Protein AF-A0A349DZ02-F1 (afdb_monomer_lite)

Radius of gyration: 25.36 Å; chains: 1; bounding box: 56×62×73 Å

Structure (mmCIF, N/CA/C/O backbone):
data_AF-A0A349DZ02-F1
#
_entry.id   AF-A0A349DZ02-F1
#
loop_
_atom_site.group_PDB
_atom_site.id
_atom_site.type_symbol
_atom_site.label_atom_id
_atom_site.label_alt_id
_atom_site.label_comp_id
_atom_site.label_asym_id
_atom_site.label_entity_id
_atom_site.label_seq_id
_atom_site.pdbx_PDB_ins_code
_atom_site.Cartn_x
_atom_site.Cartn_y
_atom_site.Cartn_z
_atom_site.occupancy
_atom_site.B_iso_or_equiv
_atom_site.auth_seq_id
_atom_site.auth_comp_id
_atom_site.auth_asym_id
_atom_site.auth_atom_id
_atom_site.pdbx_PDB_model_num
ATOM 1 N N . MET A 1 1 ? 13.668 42.420 1.373 1.00 66.00 1 MET A N 1
ATOM 2 C CA . MET A 1 1 ? 13.156 41.195 2.027 1.00 66.00 1 MET A CA 1
ATOM 3 C C . MET A 1 1 ? 12.680 40.174 0.994 1.00 66.00 1 MET A C 1
ATOM 5 O O . MET A 1 1 ? 13.269 39.108 0.931 1.00 66.00 1 MET A O 1
ATOM 9 N N . PHE A 1 2 ? 11.717 40.507 0.125 1.00 76.56 2 PHE A N 1
ATOM 10 C CA . PHE A 1 2 ? 11.214 39.596 -0.921 1.00 76.56 2 PHE A CA 1
ATOM 11 C C . PHE A 1 2 ? 12.274 39.167 -1.959 1.00 76.56 2 PHE A C 1
ATOM 13 O O . PHE A 1 2 ? 12.409 37.985 -2.255 1.00 76.56 2 PHE A O 1
ATOM 20 N N . GLU A 1 3 ? 13.098 40.098 -2.447 1.00 80.69 3 GLU A N 1
ATOM 21 C CA . GLU A 1 3 ? 14.179 39.781 -3.404 1.00 80.69 3 GLU A CA 1
ATOM 22 C C . GLU A 1 3 ? 15.329 38.975 -2.776 1.00 80.69 3 GLU A C 1
ATOM 24 O O . GLU A 1 3 ? 15.898 38.075 -3.396 1.00 80.69 3 GLU A O 1
ATOM 29 N N . THR A 1 4 ? 15.619 39.227 -1.497 1.00 84.06 4 THR A N 1
ATOM 30 C CA . THR A 1 4 ? 16.571 38.430 -0.711 1.00 84.06 4 THR A CA 1
ATOM 31 C C . THR A 1 4 ? 16.058 36.999 -0.538 1.00 84.06 4 THR A C 1
ATOM 33 O O . THR A 1 4 ? 16.807 36.048 -0.735 1.00 84.06 4 THR A O 1
ATOM 36 N N . PHE A 1 5 ? 14.765 36.841 -0.246 1.00 86.69 5 PHE A N 1
ATOM 37 C CA . PHE A 1 5 ? 14.115 35.541 -0.107 1.00 86.69 5 PHE A CA 1
ATOM 38 C C . PHE A 1 5 ? 14.135 34.740 -1.418 1.00 86.69 5 PHE A C 1
ATOM 40 O O . PHE A 1 5 ? 14.568 33.591 -1.417 1.00 86.69 5 PHE A O 1
ATOM 47 N N . LYS A 1 6 ? 13.779 35.352 -2.557 1.00 85.12 6 LYS A N 1
ATOM 48 C CA . LYS A 1 6 ? 13.875 34.700 -3.880 1.00 85.12 6 LYS A CA 1
ATOM 49 C C . LYS A 1 6 ? 15.290 34.234 -4.209 1.00 85.12 6 LYS A C 1
ATOM 51 O O . LYS A 1 6 ? 15.467 33.132 -4.719 1.00 85.12 6 LYS A O 1
ATOM 56 N N . THR A 1 7 ? 16.290 35.061 -3.912 1.00 87.25 7 THR A N 1
ATOM 57 C CA . THR A 1 7 ? 17.699 34.718 -4.149 1.00 87.25 7 THR A CA 1
ATOM 58 C C . THR A 1 7 ? 18.120 33.505 -3.319 1.00 87.25 7 THR A C 1
ATOM 60 O O . THR A 1 7 ? 18.756 32.596 -3.847 1.00 87.25 7 THR A O 1
ATOM 63 N N . ILE A 1 8 ? 17.711 33.449 -2.047 1.00 89.44 8 ILE A N 1
ATOM 64 C CA . ILE A 1 8 ? 17.989 32.313 -1.157 1.00 89.44 8 ILE A CA 1
ATOM 65 C C . ILE A 1 8 ? 17.309 31.038 -1.671 1.00 89.44 8 ILE A C 1
ATOM 67 O O . ILE A 1 8 ? 17.966 30.009 -1.791 1.00 89.44 8 ILE A O 1
ATOM 71 N N . ILE A 1 9 ? 16.024 31.105 -2.032 1.00 87.00 9 ILE A N 1
ATOM 72 C CA . ILE A 1 9 ? 15.287 29.950 -2.568 1.00 87.00 9 ILE A CA 1
ATOM 73 C C . ILE A 1 9 ? 15.898 29.462 -3.884 1.00 87.00 9 ILE A C 1
ATOM 75 O O . ILE A 1 9 ? 16.085 28.262 -4.061 1.00 87.00 9 ILE A O 1
ATOM 79 N N . SER A 1 10 ? 16.269 30.377 -4.783 1.00 82.75 10 SER A N 1
ATOM 80 C CA . SER A 1 10 ? 16.946 30.033 -6.036 1.00 82.75 10 SER A CA 1
ATOM 81 C C . SER A 1 10 ? 18.275 29.323 -5.769 1.00 82.75 10 SER A C 1
ATOM 83 O O . SER A 1 10 ? 18.533 28.265 -6.336 1.00 82.75 10 SER A O 1
ATOM 85 N N . PHE A 1 11 ? 19.088 29.842 -4.844 1.00 88.00 11 PHE A N 1
ATOM 86 C CA . PHE A 1 11 ? 20.346 29.208 -4.455 1.00 88.00 11 PHE A CA 1
ATOM 87 C C . PHE A 1 11 ? 20.133 27.791 -3.902 1.00 88.00 11 PHE A C 1
ATOM 89 O O . PHE A 1 11 ? 20.808 26.860 -4.339 1.00 88.00 11 PHE A O 1
ATOM 96 N N . ILE A 1 12 ? 19.164 27.607 -3.000 1.00 88.62 12 ILE A N 1
ATOM 97 C CA . ILE A 1 12 ? 18.819 26.291 -2.439 1.00 88.62 12 ILE A CA 1
ATOM 98 C C . ILE A 1 12 ? 18.344 25.334 -3.543 1.00 88.62 12 ILE A C 1
ATOM 100 O O . ILE A 1 12 ? 18.761 24.179 -3.568 1.00 88.62 12 ILE A O 1
ATOM 104 N N . ALA A 1 13 ? 17.532 25.813 -4.487 1.00 82.06 13 ALA A N 1
ATOM 105 C CA . ALA A 1 13 ? 17.042 25.014 -5.609 1.00 82.06 13 ALA A CA 1
ATOM 106 C C . ALA A 1 13 ? 18.158 24.589 -6.580 1.00 82.06 13 ALA A C 1
ATOM 108 O O . ALA A 1 13 ? 18.110 23.502 -7.144 1.00 82.06 13 ALA A O 1
ATOM 109 N N . TYR A 1 14 ? 19.191 25.409 -6.779 1.00 85.62 14 TYR A N 1
ATOM 110 C CA . TYR A 1 14 ? 20.364 24.991 -7.551 1.00 85.62 14 TYR A CA 1
ATOM 111 C C . TYR A 1 14 ? 21.279 24.054 -6.753 1.00 85.62 14 TYR A C 1
ATOM 113 O O . TYR A 1 14 ? 21.851 23.127 -7.324 1.00 85.62 14 TYR A O 1
ATOM 121 N N . ALA A 1 15 ? 21.390 24.242 -5.436 1.00 88.94 15 ALA A N 1
ATOM 122 C CA . ALA A 1 15 ? 22.131 23.330 -4.569 1.00 88.94 15 ALA A CA 1
ATOM 123 C C . ALA A 1 15 ? 21.483 21.931 -4.515 1.00 88.94 15 ALA A C 1
ATOM 125 O O . ALA A 1 15 ? 22.199 20.927 -4.515 1.00 88.94 15 ALA A O 1
ATOM 126 N N . SER A 1 16 ? 20.147 21.841 -4.547 1.00 89.44 16 SER A N 1
ATOM 127 C CA . SER A 1 16 ? 19.424 20.560 -4.568 1.00 89.44 16 SER A CA 1
ATOM 128 C C . SER A 1 16 ? 19.702 19.723 -5.823 1.00 89.44 16 SER A C 1
ATOM 130 O O . SER A 1 16 ? 19.681 18.493 -5.749 1.00 89.44 16 SER A O 1
ATOM 132 N N . LEU A 1 17 ? 20.079 20.344 -6.948 1.00 92.12 17 LEU A N 1
ATOM 133 C CA . LEU A 1 17 ? 20.548 19.612 -8.132 1.00 92.12 17 LEU A CA 1
ATOM 134 C C . LEU A 1 17 ? 21.835 18.833 -7.851 1.00 92.12 17 LEU A C 1
ATOM 136 O O . LEU A 1 17 ? 21.991 17.715 -8.337 1.00 92.12 17 LEU A O 1
ATOM 140 N N . GLY A 1 18 ? 22.743 19.393 -7.046 1.00 91.12 18 GLY A N 1
ATOM 141 C CA . GLY A 1 18 ? 23.959 18.700 -6.620 1.00 91.12 18 GLY A CA 1
ATOM 142 C C . GLY A 1 18 ? 23.646 17.465 -5.773 1.00 91.12 18 GLY A C 1
ATOM 143 O O . GLY A 1 18 ? 24.236 16.405 -5.984 1.00 91.12 18 GLY A O 1
ATOM 144 N N . PHE A 1 19 ? 22.668 17.577 -4.870 1.00 92.50 19 PHE A N 1
ATOM 145 C CA . PHE A 1 19 ? 22.182 16.442 -4.084 1.00 92.50 19 PHE A CA 1
ATOM 146 C C . PHE A 1 19 ? 21.518 15.379 -4.961 1.00 92.50 19 PHE A C 1
ATOM 148 O O . PHE A 1 19 ? 21.863 14.208 -4.835 1.00 92.50 19 PHE A O 1
ATOM 155 N N . THR A 1 20 ? 20.672 15.782 -5.911 1.00 92.88 20 THR A N 1
ATOM 156 C CA . THR A 1 20 ? 20.034 14.863 -6.870 1.00 92.88 20 THR A CA 1
ATOM 157 C C . THR A 1 20 ? 21.078 14.129 -7.706 1.00 92.88 20 THR A C 1
ATOM 159 O O . THR A 1 20 ? 21.032 12.909 -7.853 1.00 92.88 20 THR A O 1
ATOM 162 N N . PHE A 1 21 ? 22.071 14.852 -8.231 1.00 94.25 21 PHE A N 1
ATOM 163 C CA . PHE A 1 21 ? 23.175 14.249 -8.972 1.00 94.25 21 PHE A CA 1
ATOM 164 C C . PHE A 1 21 ? 23.915 13.210 -8.122 1.00 94.25 21 PHE A C 1
ATOM 166 O O . PHE A 1 21 ? 24.185 12.104 -8.592 1.00 94.25 21 PHE A O 1
ATOM 173 N N . MET A 1 22 ? 24.229 13.550 -6.869 1.00 95.25 22 MET A N 1
ATOM 174 C CA . MET A 1 22 ? 24.910 12.642 -5.951 1.00 95.25 22 MET A CA 1
ATOM 175 C C . MET A 1 22 ? 24.060 11.404 -5.648 1.00 95.25 22 MET A C 1
ATOM 177 O O . MET A 1 22 ? 24.577 10.289 -5.680 1.00 95.25 22 MET A O 1
ATOM 181 N N . GLU A 1 23 ? 22.766 11.577 -5.402 1.00 92.50 23 GLU A N 1
ATOM 182 C CA . GLU A 1 23 ? 21.819 10.493 -5.151 1.00 92.50 23 GLU A CA 1
ATOM 183 C C . GLU A 1 23 ? 21.731 9.531 -6.341 1.00 92.50 23 GLU A C 1
ATOM 185 O O . GLU A 1 23 ? 21.911 8.317 -6.186 1.00 92.50 23 GLU A O 1
ATOM 190 N N . VAL A 1 24 ? 21.543 10.072 -7.547 1.00 94.31 24 VAL A N 1
ATOM 191 C CA . VAL A 1 24 ? 21.503 9.288 -8.784 1.00 94.31 24 VAL A CA 1
ATOM 192 C C . VAL A 1 24 ? 22.830 8.569 -9.000 1.00 94.31 24 VAL A C 1
ATOM 194 O O . VAL A 1 24 ? 22.842 7.363 -9.257 1.00 94.31 24 VAL A O 1
ATOM 197 N N . TYR A 1 25 ? 23.959 9.258 -8.829 1.00 95.56 25 TYR A N 1
ATOM 198 C CA . TYR A 1 25 ? 25.279 8.650 -8.955 1.00 95.56 25 TYR A CA 1
ATOM 199 C C . TYR A 1 25 ? 25.475 7.490 -7.974 1.00 95.56 25 TYR A C 1
ATOM 201 O O . TYR A 1 25 ? 25.890 6.406 -8.383 1.00 95.56 25 TYR A O 1
ATOM 209 N N . LEU A 1 26 ? 25.171 7.677 -6.688 1.00 93.44 26 LEU A N 1
ATOM 210 C CA . LEU A 1 26 ? 25.353 6.644 -5.667 1.00 93.44 26 LEU A CA 1
ATOM 211 C C . LEU A 1 26 ? 24.447 5.434 -5.916 1.00 93.44 26 LEU A C 1
ATOM 213 O O . LEU A 1 26 ? 24.902 4.291 -5.797 1.00 93.44 26 LEU A O 1
ATOM 217 N N . THR A 1 27 ? 23.201 5.683 -6.314 1.00 89.19 27 THR A N 1
ATOM 218 C CA . THR A 1 27 ? 22.225 4.647 -6.665 1.00 89.19 27 THR A CA 1
ATOM 219 C C . THR A 1 27 ? 22.711 3.831 -7.859 1.00 89.19 27 THR A C 1
ATOM 221 O O . THR A 1 27 ? 22.818 2.603 -7.787 1.00 89.19 27 THR A O 1
ATOM 224 N N . LEU A 1 28 ? 23.087 4.505 -8.948 1.00 94.50 28 LEU A N 1
ATOM 225 C CA . LEU A 1 28 ? 23.553 3.843 -10.161 1.00 94.50 28 LEU A CA 1
ATOM 226 C C . LEU A 1 28 ? 24.897 3.151 -9.963 1.00 94.50 28 LEU A C 1
ATOM 228 O O . LEU A 1 28 ? 25.067 2.041 -10.447 1.00 94.50 28 LEU A O 1
ATOM 232 N N . ASN A 1 29 ? 25.841 3.738 -9.230 1.00 95.00 29 ASN A N 1
ATOM 233 C CA . ASN A 1 29 ? 27.157 3.143 -8.996 1.00 95.00 29 ASN A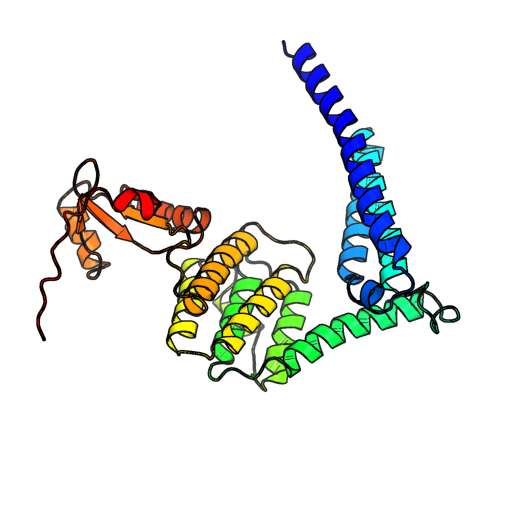 CA 1
ATOM 234 C C . ASN A 1 29 ? 27.052 1.798 -8.257 1.00 95.00 29 ASN A C 1
ATOM 236 O O . ASN A 1 29 ? 27.737 0.836 -8.617 1.00 95.00 29 ASN A O 1
ATOM 240 N N . LYS A 1 30 ? 26.164 1.699 -7.256 1.00 90.56 30 LYS A N 1
ATOM 241 C CA . LYS A 1 30 ? 25.903 0.435 -6.546 1.00 90.56 30 LYS A CA 1
ATOM 242 C C . LYS A 1 30 ? 25.362 -0.640 -7.491 1.00 90.56 30 LYS A C 1
ATOM 244 O O . LYS A 1 30 ? 25.892 -1.752 -7.508 1.00 90.56 30 LYS A O 1
ATOM 249 N N . LEU A 1 31 ? 24.358 -0.301 -8.300 1.00 91.75 31 LEU A N 1
ATOM 250 C CA . LEU A 1 31 ? 23.759 -1.228 -9.266 1.00 91.75 31 LEU A CA 1
ATOM 251 C C . LEU A 1 31 ? 24.743 -1.599 -10.383 1.00 91.75 31 LEU A C 1
ATOM 253 O O . LEU A 1 31 ? 24.878 -2.766 -10.743 1.00 91.75 31 LEU A O 1
ATOM 257 N N . TRP A 1 32 ? 25.498 -0.625 -10.887 1.00 93.69 32 TRP A N 1
ATOM 258 C CA . TRP A 1 32 ? 26.434 -0.796 -11.992 1.00 93.69 32 TRP A CA 1
ATOM 259 C C . TRP A 1 32 ? 27.548 -1.780 -11.658 1.00 93.69 32 TRP A C 1
ATOM 261 O O . TRP A 1 32 ? 27.869 -2.644 -12.477 1.00 93.69 32 TRP A O 1
ATOM 271 N N . LYS A 1 33 ? 28.117 -1.706 -10.448 1.00 91.44 33 LYS A N 1
ATOM 272 C CA . LYS A 1 33 ? 29.146 -2.656 -9.992 1.00 91.44 33 LYS A CA 1
ATOM 273 C C . LYS A 1 33 ? 28.651 -4.104 -10.002 1.00 91.44 33 LYS A C 1
ATOM 275 O O . LYS A 1 33 ? 29.438 -5.002 -10.284 1.00 91.44 33 LYS A O 1
ATOM 280 N N . ARG A 1 34 ? 27.354 -4.317 -9.764 1.00 89.12 34 ARG A N 1
ATOM 281 C CA . ARG A 1 34 ? 26.724 -5.638 -9.625 1.00 89.12 34 ARG A CA 1
ATOM 282 C C . ARG A 1 34 ? 25.831 -6.030 -10.805 1.00 89.12 34 ARG A C 1
ATOM 284 O O . ARG A 1 34 ? 25.174 -7.061 -10.760 1.00 89.12 34 ARG A O 1
ATOM 291 N N . ARG A 1 35 ? 25.850 -5.271 -11.906 1.00 91.75 35 ARG A N 1
ATOM 292 C CA . ARG A 1 35 ? 24.983 -5.465 -13.091 1.00 91.75 35 ARG A CA 1
ATOM 293 C C . ARG A 1 35 ? 25.083 -6.835 -13.774 1.00 91.75 35 ARG A C 1
ATOM 295 O O . ARG A 1 35 ? 24.277 -7.163 -14.635 1.00 91.75 35 ARG A O 1
ATOM 302 N N . HIS A 1 36 ? 26.122 -7.603 -13.460 1.00 90.06 36 HIS A N 1
ATOM 303 C CA . HIS A 1 36 ? 26.330 -8.951 -13.986 1.00 90.06 36 HIS A CA 1
ATOM 304 C C . HIS A 1 36 ? 25.625 -10.030 -13.151 1.00 90.06 36 HIS A C 1
ATOM 306 O O . HIS A 1 36 ? 25.460 -11.153 -13.631 1.00 90.06 36 HIS A O 1
ATOM 312 N N . GLU A 1 37 ? 25.224 -9.708 -11.917 1.00 86.12 37 GLU A N 1
ATOM 313 C CA . GLU A 1 37 ? 24.519 -10.609 -11.012 1.00 86.12 37 GLU A CA 1
ATOM 314 C C . GLU A 1 37 ? 23.052 -10.722 -11.420 1.00 86.12 37 GLU A C 1
ATOM 316 O O . GLU A 1 37 ? 22.320 -9.735 -11.459 1.00 86.12 37 GLU A O 1
ATOM 321 N N . ARG A 1 38 ? 22.596 -11.953 -11.659 1.00 82.56 38 ARG A N 1
ATOM 322 C CA . ARG A 1 38 ? 21.204 -12.218 -12.035 1.00 82.56 38 ARG A CA 1
ATOM 323 C C . ARG A 1 38 ? 20.205 -11.720 -10.983 1.00 82.56 38 ARG A C 1
ATOM 325 O O . ARG A 1 38 ? 19.232 -11.078 -11.347 1.00 82.56 38 ARG A O 1
ATOM 332 N N . LYS A 1 39 ? 20.508 -11.929 -9.697 1.00 79.06 39 LYS A N 1
ATOM 333 C CA . LYS A 1 39 ? 19.671 -11.468 -8.577 1.00 79.06 39 LYS A CA 1
ATOM 334 C C . LYS A 1 39 ? 19.467 -9.948 -8.565 1.00 79.06 39 LYS A C 1
ATOM 336 O O . LYS A 1 39 ? 18.419 -9.486 -8.149 1.00 79.06 39 LYS A O 1
ATOM 341 N N . VAL A 1 40 ? 20.457 -9.173 -9.018 1.00 84.12 40 VAL A N 1
ATOM 342 C CA . VAL A 1 40 ? 20.353 -7.705 -9.074 1.00 84.12 40 VAL A CA 1
ATOM 343 C C . VAL A 1 40 ? 19.477 -7.261 -10.237 1.00 84.12 40 VAL A C 1
ATOM 345 O O . VAL A 1 40 ? 18.710 -6.319 -10.084 1.00 84.12 40 VAL A O 1
ATOM 348 N N . ALA A 1 41 ? 19.566 -7.947 -11.378 1.00 84.25 41 ALA A N 1
ATOM 349 C CA . ALA A 1 41 ? 18.664 -7.701 -12.497 1.00 84.25 41 ALA A CA 1
ATOM 350 C C . ALA A 1 41 ? 17.209 -8.020 -12.107 1.00 84.25 41 ALA A C 1
ATOM 352 O O . ALA A 1 41 ? 16.340 -7.177 -12.272 1.00 84.25 41 ALA A O 1
ATOM 353 N N . GLU A 1 42 ? 16.971 -9.190 -11.507 1.00 78.44 42 GLU A N 1
ATOM 354 C CA . GLU A 1 42 ? 15.628 -9.638 -11.102 1.00 78.44 42 GLU A CA 1
ATOM 355 C C . GLU A 1 42 ? 15.027 -8.782 -9.969 1.00 78.44 42 GLU A C 1
ATOM 357 O O . GLU A 1 42 ? 13.822 -8.601 -9.928 1.00 78.44 42 GLU A O 1
ATOM 362 N N . SER A 1 43 ? 15.839 -8.155 -9.107 1.00 80.88 43 SER A N 1
ATOM 363 C CA . SER A 1 43 ? 15.330 -7.258 -8.050 1.00 80.88 43 SER A CA 1
ATOM 364 C C . SER A 1 43 ? 14.816 -5.892 -8.532 1.00 80.88 43 SER A C 1
ATOM 366 O O . SER A 1 43 ? 14.306 -5.111 -7.730 1.00 80.88 43 SER A O 1
ATOM 368 N N . ILE A 1 44 ? 15.024 -5.539 -9.804 1.00 83.81 44 ILE A N 1
ATOM 369 C CA . ILE A 1 44 ? 14.597 -4.248 -10.351 1.00 83.81 44 ILE A CA 1
ATOM 370 C C . ILE A 1 44 ? 13.261 -4.447 -11.059 1.00 83.81 44 ILE A C 1
ATOM 372 O O . ILE A 1 44 ? 13.234 -5.087 -12.104 1.00 83.81 44 ILE A O 1
ATOM 376 N N . SER A 1 45 ? 12.200 -3.808 -10.553 1.00 83.62 45 SER A N 1
ATOM 377 C CA . SER A 1 45 ? 10.912 -3.727 -11.256 1.00 83.62 45 SER A CA 1
ATOM 378 C C . SER A 1 45 ? 11.058 -2.921 -12.552 1.00 83.62 45 SER A C 1
ATOM 380 O O . SER A 1 45 ? 11.067 -1.688 -12.545 1.00 83.62 45 SER A O 1
ATOM 382 N N . ILE A 1 46 ? 11.204 -3.610 -13.680 1.00 82.81 46 ILE A N 1
ATOM 383 C CA . ILE A 1 46 ? 11.224 -3.045 -15.026 1.00 82.81 46 ILE A CA 1
ATOM 384 C C . ILE A 1 46 ? 9.931 -2.288 -15.296 1.00 82.81 46 ILE A C 1
ATOM 386 O O . ILE A 1 46 ? 9.995 -1.197 -15.864 1.00 82.81 46 ILE A O 1
ATOM 390 N N . THR A 1 47 ? 8.787 -2.835 -14.877 1.00 77.44 47 THR A N 1
ATOM 391 C CA . THR A 1 47 ? 7.483 -2.177 -15.028 1.00 77.44 47 THR A CA 1
ATOM 392 C C . THR A 1 47 ? 7.500 -0.802 -14.358 1.00 77.44 47 THR A C 1
ATOM 394 O O . THR A 1 47 ? 7.312 0.213 -15.033 1.00 77.44 47 THR A O 1
ATOM 397 N N . GLY A 1 48 ? 7.892 -0.739 -13.080 1.00 78.44 48 GLY A N 1
ATOM 398 C CA . GLY A 1 48 ? 8.005 0.525 -12.350 1.00 78.44 48 GLY A CA 1
ATOM 399 C C . GLY A 1 48 ? 9.027 1.488 -12.967 1.00 78.44 48 GLY A C 1
ATOM 400 O O . GLY A 1 48 ? 8.807 2.700 -13.013 1.00 78.44 48 GLY A O 1
ATOM 401 N N . LYS A 1 49 ? 10.139 0.981 -13.521 1.00 89.81 49 LYS A N 1
ATOM 402 C CA . LYS A 1 49 ? 11.117 1.842 -14.209 1.00 89.81 49 LYS A CA 1
ATOM 403 C C . LYS A 1 49 ? 10.625 2.385 -15.550 1.00 89.81 49 LYS A C 1
ATOM 405 O O . LYS A 1 49 ? 10.999 3.508 -15.883 1.00 89.81 49 LYS A O 1
ATOM 410 N N . PHE A 1 50 ? 9.792 1.662 -16.301 1.00 81.38 50 PHE A N 1
ATOM 411 C CA . PHE A 1 50 ? 9.167 2.199 -17.516 1.00 81.38 50 PHE A CA 1
ATOM 412 C C . PHE A 1 50 ? 8.177 3.321 -17.205 1.00 81.38 50 PHE A C 1
ATOM 414 O O . PHE A 1 50 ? 8.195 4.338 -17.901 1.00 81.38 50 PHE A O 1
ATOM 421 N N . ILE A 1 51 ? 7.379 3.174 -16.145 1.00 78.69 51 ILE A N 1
ATOM 422 C CA . ILE A 1 51 ? 6.457 4.220 -15.679 1.00 78.69 51 ILE A CA 1
ATOM 423 C C . ILE A 1 51 ? 7.250 5.460 -15.266 1.00 78.69 51 ILE A C 1
ATOM 425 O O . ILE A 1 51 ? 7.027 6.541 -15.809 1.00 78.69 51 ILE A O 1
ATOM 429 N N . GLY A 1 52 ? 8.259 5.291 -14.402 1.00 78.75 52 GLY A N 1
ATOM 430 C CA . GLY A 1 52 ? 9.129 6.389 -13.975 1.00 78.75 52 GLY A CA 1
ATOM 431 C C . GLY A 1 52 ? 9.859 7.075 -15.136 1.00 78.75 52 GLY A C 1
ATOM 432 O O . GLY A 1 52 ? 10.002 8.298 -15.150 1.00 78.75 52 GLY A O 1
ATOM 433 N N . PHE A 1 53 ? 10.293 6.309 -16.143 1.00 89.12 53 PHE A N 1
ATOM 434 C CA . PHE A 1 53 ? 10.874 6.854 -17.370 1.00 89.12 53 PHE A CA 1
ATOM 435 C C . PHE A 1 53 ? 9.862 7.707 -18.145 1.00 89.12 53 PHE A C 1
ATOM 437 O O . PHE A 1 53 ? 10.201 8.816 -18.566 1.00 89.12 53 PHE A O 1
ATOM 444 N N . PHE A 1 54 ? 8.635 7.215 -18.326 1.00 83.81 54 PHE A N 1
ATOM 445 C CA . PHE A 1 54 ? 7.593 7.918 -19.068 1.00 83.81 54 PHE A CA 1
ATOM 446 C C . PHE A 1 54 ? 7.202 9.227 -18.373 1.00 83.81 54 PHE A C 1
ATOM 448 O O . PHE A 1 54 ? 7.286 10.293 -18.986 1.00 83.81 54 PHE A O 1
ATOM 455 N N . THR A 1 55 ? 6.871 9.171 -17.080 1.00 80.94 55 THR A N 1
ATOM 456 C CA . THR A 1 55 ? 6.466 10.348 -16.295 1.00 80.94 55 THR A CA 1
ATOM 457 C C . THR A 1 55 ? 7.577 11.393 -16.236 1.00 80.94 55 THR A C 1
ATOM 459 O O . THR A 1 55 ? 7.350 12.567 -16.531 1.00 80.94 55 THR A O 1
ATOM 462 N N . SER A 1 56 ? 8.815 10.974 -15.962 1.00 86.56 56 SER A N 1
ATOM 463 C CA . SER A 1 56 ? 9.959 11.890 -15.911 1.00 86.56 56 SER A CA 1
ATOM 464 C C . SER A 1 56 ? 10.252 12.515 -17.275 1.00 86.56 56 SER A C 1
ATOM 466 O O . SER A 1 56 ? 10.611 13.688 -17.343 1.00 86.56 56 SER A O 1
ATOM 468 N N . THR A 1 57 ? 10.053 11.782 -18.375 1.00 88.81 57 THR A N 1
ATOM 469 C CA . THR A 1 57 ? 10.213 12.332 -19.731 1.00 88.81 57 THR A CA 1
ATOM 470 C C . THR A 1 57 ? 9.180 13.424 -20.009 1.00 88.81 57 THR A C 1
ATOM 472 O O . THR A 1 57 ? 9.541 14.482 -20.530 1.00 88.81 57 THR A O 1
ATOM 475 N N . VAL A 1 58 ? 7.919 13.219 -19.609 1.00 89.31 58 VAL A N 1
ATOM 476 C CA . VAL A 1 58 ? 6.874 14.255 -19.697 1.00 89.31 58 VAL A CA 1
ATOM 477 C C . VAL A 1 58 ? 7.267 15.489 -18.881 1.00 89.31 58 VAL A C 1
ATOM 479 O O . VAL A 1 58 ? 7.176 16.607 -19.390 1.00 89.31 58 VAL A O 1
ATOM 482 N N . PHE A 1 59 ? 7.790 15.312 -17.664 1.00 89.44 59 PHE A N 1
ATOM 483 C CA . PHE A 1 59 ? 8.269 16.431 -16.847 1.00 89.44 59 PHE A CA 1
ATOM 484 C C . PHE A 1 59 ? 9.456 17.173 -17.466 1.00 89.44 59 PHE A C 1
ATOM 486 O O . PHE A 1 59 ? 9.456 18.403 -17.465 1.00 89.44 59 PHE A O 1
ATOM 493 N N . VAL A 1 60 ? 10.440 16.468 -18.039 1.00 94.06 60 VAL A N 1
ATOM 494 C CA . VAL A 1 60 ? 11.562 17.103 -18.755 1.00 94.06 60 VAL A CA 1
ATOM 495 C C . VAL A 1 60 ? 11.037 18.010 -19.864 1.00 94.06 60 VAL A C 1
ATOM 497 O O . VAL A 1 60 ? 11.460 19.164 -19.960 1.00 94.06 60 VAL A O 1
ATOM 500 N N . LEU A 1 61 ? 10.101 17.515 -20.680 1.00 93.06 61 LEU A N 1
ATOM 501 C CA . LEU A 1 61 ? 9.497 18.295 -21.760 1.00 93.06 61 LEU A CA 1
ATOM 502 C C . LEU A 1 61 ? 8.739 19.505 -21.209 1.00 93.06 61 LEU A C 1
ATOM 504 O O . LEU A 1 61 ? 8.996 20.631 -21.634 1.00 93.06 61 LEU A O 1
ATOM 508 N N . ASN A 1 62 ? 7.866 19.290 -20.223 1.00 92.75 62 ASN A N 1
ATOM 509 C CA . ASN A 1 62 ? 7.063 20.346 -19.615 1.00 92.75 62 ASN A CA 1
ATOM 510 C C . ASN A 1 62 ? 7.930 21.472 -19.025 1.00 92.75 62 ASN A C 1
ATOM 512 O O . ASN A 1 62 ? 7.705 22.652 -19.306 1.00 92.75 62 ASN A O 1
ATOM 516 N N . PHE A 1 63 ? 8.963 21.123 -18.254 1.00 94.69 63 PHE A N 1
ATOM 517 C CA . PHE A 1 63 ? 9.863 22.106 -17.655 1.00 94.69 63 PHE A CA 1
ATOM 518 C C . PHE A 1 63 ? 10.727 22.822 -18.689 1.00 94.69 63 PHE A C 1
ATOM 520 O O . PHE A 1 63 ? 10.961 24.021 -18.549 1.00 94.69 63 PHE A O 1
ATOM 527 N N . SER A 1 64 ? 11.158 22.122 -19.742 1.00 92.75 64 SER A N 1
ATOM 528 C CA . SER A 1 64 ? 11.933 22.730 -20.827 1.00 92.75 64 SER A CA 1
ATOM 529 C C . SER A 1 64 ? 11.102 23.763 -21.592 1.00 92.75 64 SER A C 1
ATOM 531 O O . SER A 1 64 ? 11.568 24.879 -21.814 1.00 92.75 64 SER A O 1
ATOM 533 N N . PHE A 1 65 ? 9.848 23.441 -21.933 1.00 94.38 65 PHE A N 1
ATOM 534 C CA . PHE A 1 65 ? 8.938 24.392 -22.585 1.00 94.38 65 PHE A CA 1
ATOM 535 C C . PHE A 1 65 ? 8.566 25.568 -21.680 1.00 94.38 65 PHE A C 1
ATOM 537 O O . PHE A 1 65 ? 8.431 26.693 -22.158 1.00 94.38 65 PHE A O 1
ATOM 544 N N . SER A 1 66 ? 8.477 25.330 -20.373 1.00 92.81 66 SER A N 1
ATOM 545 C CA . SER A 1 66 ? 8.191 26.364 -19.376 1.00 92.81 66 SER A CA 1
ATOM 546 C C . SER A 1 66 ? 9.428 27.171 -18.949 1.00 92.81 66 SE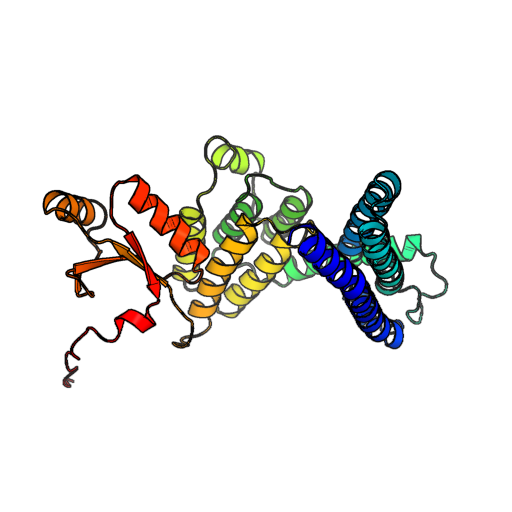R A C 1
ATOM 548 O O . SER A 1 66 ? 9.328 27.984 -18.035 1.00 92.81 66 SER A O 1
ATOM 550 N N . GLN A 1 67 ? 10.600 26.959 -19.573 1.00 91.25 67 GLN A N 1
ATOM 551 C CA . GLN A 1 67 ? 11.874 27.622 -19.228 1.00 91.25 67 GLN A CA 1
ATOM 552 C C . GLN A 1 67 ? 12.319 27.401 -17.761 1.00 91.25 67 GLN A C 1
ATOM 554 O O . GLN A 1 67 ? 13.140 28.146 -17.221 1.00 91.25 67 GLN A O 1
ATOM 559 N N . HIS A 1 68 ? 11.814 26.352 -17.105 1.00 90.56 68 HIS A N 1
ATOM 560 C CA . HIS A 1 68 ? 12.172 25.955 -15.742 1.00 90.56 68 HIS A CA 1
ATOM 561 C C . HIS A 1 68 ? 13.362 24.988 -15.760 1.00 90.56 68 HIS A C 1
ATOM 563 O O . HIS A 1 68 ? 13.237 23.794 -15.480 1.00 90.56 68 HIS A O 1
ATOM 569 N N . TRP A 1 69 ? 14.541 25.512 -16.096 1.00 88.62 69 TRP A N 1
ATOM 570 C CA . TRP A 1 69 ? 15.740 24.708 -16.350 1.00 88.62 69 TRP A CA 1
ATOM 571 C C . TRP A 1 69 ? 16.181 23.839 -15.170 1.00 88.62 69 TRP A C 1
ATOM 573 O O . TRP A 1 69 ? 16.649 22.725 -15.384 1.00 88.62 69 TRP A O 1
ATOM 583 N N . GLN A 1 70 ? 15.978 24.287 -13.931 1.00 89.62 70 GLN A N 1
ATOM 584 C CA . GLN A 1 70 ? 16.285 23.484 -12.745 1.00 89.62 70 GLN A CA 1
ATOM 585 C C . GLN A 1 70 ? 15.425 22.215 -12.699 1.00 89.62 70 GLN A C 1
ATOM 587 O O . GLN A 1 70 ? 15.955 21.115 -12.566 1.00 89.62 70 GLN A O 1
ATOM 592 N N . GLY A 1 71 ? 14.108 22.357 -12.880 1.00 90.06 71 GLY A N 1
ATOM 593 C CA . GLY A 1 71 ? 13.183 21.224 -12.921 1.00 90.06 71 GLY A CA 1
ATOM 594 C C . GLY A 1 71 ? 13.489 20.278 -14.081 1.00 90.06 71 GLY A C 1
ATOM 595 O O . GLY A 1 71 ? 13.492 19.062 -13.899 1.00 90.06 71 GLY A O 1
ATOM 596 N N . ALA A 1 72 ? 13.831 20.827 -15.251 1.00 93.25 72 ALA A N 1
ATOM 597 C CA . ALA A 1 72 ? 14.200 20.038 -16.423 1.00 93.25 72 ALA A CA 1
ATOM 598 C C . ALA A 1 72 ? 15.469 19.203 -16.182 1.00 93.25 72 ALA A C 1
ATOM 600 O O . ALA A 1 72 ? 15.478 18.009 -16.473 1.00 93.25 72 ALA A O 1
ATOM 601 N N . ILE A 1 73 ? 16.519 19.801 -15.606 1.00 93.56 73 ILE A N 1
ATOM 602 C CA . ILE A 1 73 ? 17.772 19.103 -15.273 1.00 93.56 73 ILE A CA 1
ATOM 603 C C . ILE A 1 73 ? 17.524 18.024 -14.213 1.00 93.56 73 ILE A C 1
ATOM 605 O O . ILE A 1 73 ? 18.017 16.905 -14.346 1.00 93.56 73 ILE A O 1
ATOM 609 N N . ASN A 1 74 ? 16.728 18.335 -13.188 1.00 91.75 74 ASN A N 1
ATOM 610 C CA . ASN A 1 74 ? 16.358 17.379 -12.150 1.00 91.75 74 ASN A CA 1
ATOM 611 C C . ASN A 1 74 ? 15.637 16.156 -12.738 1.00 91.75 74 ASN A C 1
ATOM 613 O O . ASN A 1 74 ? 16.073 15.021 -12.552 1.00 91.75 74 ASN A O 1
ATOM 617 N N . ALA A 1 75 ? 14.570 16.385 -13.507 1.00 91.62 75 ALA A N 1
ATOM 618 C CA . ALA A 1 75 ? 13.810 15.319 -14.155 1.00 91.62 75 ALA A CA 1
ATOM 619 C C . ALA A 1 75 ? 14.676 14.522 -15.148 1.00 91.62 75 ALA A C 1
ATOM 621 O O . ALA A 1 75 ? 14.545 13.303 -15.246 1.00 91.62 75 ALA A O 1
ATOM 622 N N . PHE A 1 76 ? 15.621 15.177 -15.830 1.00 95.69 76 PHE A N 1
ATOM 623 C CA . PHE A 1 76 ? 16.551 14.513 -16.740 1.00 95.69 76 PHE A CA 1
ATOM 624 C C . PHE A 1 76 ? 17.449 13.498 -16.023 1.00 95.69 76 PHE A C 1
ATOM 626 O O . PHE A 1 76 ? 17.658 12.402 -16.546 1.00 95.69 76 PHE A O 1
ATOM 633 N N . PHE A 1 77 ? 17.949 13.810 -14.822 1.00 95.12 77 PHE A N 1
ATOM 634 C CA . PHE A 1 77 ? 18.727 12.840 -14.046 1.00 95.12 77 PHE A CA 1
ATOM 635 C C . PHE A 1 77 ? 17.914 11.584 -13.713 1.00 95.12 77 PHE A C 1
ATOM 637 O O . PHE A 1 77 ? 18.450 10.477 -13.796 1.00 95.12 77 PHE A O 1
ATOM 644 N N . TRP A 1 78 ? 16.621 11.733 -13.422 1.00 93.31 78 TRP A N 1
ATOM 645 C CA . TRP A 1 78 ? 15.721 10.606 -13.174 1.00 93.31 78 TRP A CA 1
ATOM 646 C C . TRP A 1 78 ? 15.407 9.802 -14.438 1.00 93.31 78 TRP A C 1
ATOM 648 O O . TRP A 1 78 ? 15.450 8.573 -14.390 1.00 93.31 78 TRP A O 1
ATOM 658 N N . VAL A 1 79 ? 15.211 10.461 -15.587 1.00 95.38 79 VAL A N 1
ATOM 659 C CA . VAL A 1 79 ? 15.109 9.781 -16.894 1.00 95.38 79 VAL A CA 1
ATOM 660 C C . VAL A 1 79 ? 16.367 8.955 -17.164 1.00 95.38 79 VAL A C 1
ATOM 662 O O . VAL A 1 79 ? 16.280 7.770 -17.486 1.00 95.38 79 VAL A O 1
ATOM 665 N N . PHE A 1 80 ? 17.547 9.555 -16.993 1.00 95.50 80 PHE A N 1
ATOM 666 C CA . PHE A 1 80 ? 18.820 8.868 -17.191 1.00 95.50 80 PHE A CA 1
ATOM 667 C C . PHE A 1 80 ? 18.971 7.666 -16.248 1.00 95.50 80 PHE A C 1
ATOM 669 O O . PHE A 1 80 ? 19.345 6.574 -16.687 1.00 95.50 80 PHE A O 1
ATOM 676 N N . ALA A 1 81 ? 18.631 7.835 -14.968 1.00 94.69 81 ALA A N 1
ATOM 677 C CA . ALA A 1 81 ? 18.673 6.759 -13.988 1.00 94.69 81 ALA A CA 1
ATOM 678 C C . ALA A 1 81 ? 17.728 5.607 -14.350 1.00 94.69 81 ALA A C 1
ATOM 680 O O . ALA A 1 81 ? 18.142 4.446 -14.314 1.00 94.69 81 ALA A O 1
ATOM 681 N N . ALA A 1 82 ? 16.495 5.924 -14.754 1.00 92.31 82 ALA A N 1
ATOM 682 C CA . ALA A 1 82 ? 15.500 4.944 -15.165 1.00 92.31 82 ALA A CA 1
ATOM 683 C C . ALA A 1 82 ? 15.978 4.140 -16.380 1.00 92.31 82 ALA A C 1
ATOM 685 O O . ALA A 1 82 ? 15.911 2.913 -16.352 1.00 92.31 82 ALA A O 1
ATOM 686 N N . ILE A 1 83 ? 16.559 4.794 -17.394 1.00 94.31 83 ILE A N 1
ATOM 687 C CA . ILE A 1 83 ? 17.144 4.105 -18.555 1.00 94.31 83 ILE A CA 1
ATOM 688 C C . ILE A 1 83 ? 18.198 3.096 -18.092 1.00 94.31 83 ILE A C 1
ATOM 690 O O . ILE A 1 83 ? 18.103 1.914 -18.414 1.00 94.31 83 ILE A O 1
ATOM 694 N N . VAL A 1 84 ? 19.188 3.521 -17.303 1.00 94.94 84 VAL A N 1
ATOM 695 C CA . VAL A 1 84 ? 20.251 2.612 -16.844 1.00 94.94 84 VAL A CA 1
ATOM 696 C C . VAL A 1 84 ? 19.663 1.432 -16.063 1.00 94.94 84 VAL A C 1
ATOM 698 O O . VAL A 1 84 ? 20.058 0.287 -16.285 1.00 94.94 84 VAL A O 1
ATOM 701 N N . GLN A 1 85 ? 18.689 1.689 -15.193 1.00 93.62 85 GLN A N 1
ATOM 702 C CA . GLN A 1 85 ? 18.034 0.661 -14.388 1.00 93.62 85 GLN A CA 1
ATOM 703 C C . GLN A 1 85 ? 17.205 -0.316 -15.228 1.00 93.62 85 GLN A C 1
ATOM 705 O O . GLN A 1 85 ? 17.295 -1.509 -14.967 1.00 93.62 85 GLN A O 1
ATOM 710 N N . ILE A 1 86 ? 16.492 0.131 -16.268 1.00 92.06 86 ILE A N 1
ATOM 711 C CA . ILE A 1 86 ? 15.760 -0.752 -17.197 1.00 92.06 86 ILE A CA 1
ATOM 712 C C . ILE A 1 86 ? 16.726 -1.713 -17.889 1.00 92.06 86 ILE A C 1
ATOM 714 O O . ILE A 1 86 ? 16.460 -2.909 -17.982 1.00 92.06 86 ILE A O 1
ATOM 718 N N . PHE A 1 87 ? 17.875 -1.221 -18.359 1.00 91.44 87 PHE A N 1
ATOM 719 C CA . PHE A 1 87 ? 18.856 -2.085 -19.017 1.00 91.44 87 PHE A CA 1
ATOM 720 C C . PHE A 1 87 ? 19.485 -3.094 -18.043 1.00 91.44 87 PHE A C 1
ATOM 722 O O . PHE A 1 87 ? 19.742 -4.240 -18.425 1.00 91.44 87 PHE A O 1
ATOM 729 N N . ILE A 1 88 ? 19.739 -2.689 -16.793 1.00 91.00 88 ILE A N 1
ATOM 730 C CA . ILE A 1 88 ? 20.247 -3.602 -15.761 1.00 91.00 88 ILE A CA 1
ATOM 731 C C . ILE A 1 88 ? 19.172 -4.631 -15.396 1.00 91.00 88 ILE A C 1
ATOM 733 O O . ILE A 1 88 ? 19.476 -5.822 -15.413 1.00 91.00 88 ILE A O 1
ATOM 737 N N . GLY A 1 89 ? 17.936 -4.193 -15.145 1.00 86.12 89 GLY A N 1
ATOM 738 C CA . GLY A 1 89 ? 16.795 -5.043 -14.798 1.00 86.12 89 GLY A CA 1
ATOM 739 C C . GLY A 1 89 ? 16.473 -6.062 -15.888 1.00 86.12 89 GLY A C 1
ATOM 740 O O . GLY A 1 89 ? 16.300 -7.245 -15.618 1.00 86.12 89 GLY A O 1
ATOM 741 N N . ALA A 1 90 ? 16.553 -5.648 -17.158 1.00 86.50 90 ALA A N 1
ATOM 742 C CA . ALA A 1 90 ? 16.392 -6.549 -18.300 1.00 86.50 90 ALA A CA 1
ATOM 743 C C . ALA A 1 90 ? 17.492 -7.624 -18.376 1.00 86.50 90 ALA A C 1
ATOM 745 O O . ALA A 1 90 ? 17.352 -8.604 -19.102 1.00 86.50 90 ALA A O 1
ATOM 746 N N . GLY A 1 91 ? 18.599 -7.466 -17.650 1.00 88.12 91 GLY A N 1
ATOM 747 C CA . GLY A 1 91 ? 19.676 -8.448 -17.618 1.00 88.12 91 GLY A CA 1
ATOM 748 C C . GLY A 1 91 ? 20.632 -8.354 -18.807 1.00 88.12 91 GLY A C 1
ATOM 749 O O . GLY A 1 91 ? 21.323 -9.325 -19.118 1.00 88.12 91 GLY A O 1
ATOM 750 N N . VAL A 1 92 ? 20.736 -7.185 -19.454 1.00 88.56 92 VAL A N 1
ATOM 751 C CA . VAL A 1 92 ? 21.597 -6.959 -20.637 1.00 88.56 92 VAL A CA 1
ATOM 752 C C . VAL A 1 92 ? 23.051 -7.392 -20.397 1.00 88.56 92 VAL A C 1
ATOM 754 O O . VAL A 1 92 ? 23.716 -7.913 -21.295 1.00 88.56 92 VAL A O 1
ATOM 757 N N . TRP A 1 93 ? 23.549 -7.228 -19.169 1.00 90.19 93 TRP A N 1
ATOM 758 C CA . TRP A 1 93 ? 24.925 -7.566 -18.797 1.00 90.19 93 TRP A CA 1
ATOM 759 C C . TRP A 1 93 ? 25.087 -8.912 -18.077 1.00 90.19 93 TRP A C 1
ATOM 761 O O . TRP A 1 93 ? 26.226 -9.286 -17.760 1.00 90.19 93 TRP A O 1
ATOM 771 N N . VAL A 1 94 ? 24.003 -9.656 -17.849 1.00 88.06 94 VAL A N 1
ATOM 772 C CA . VAL A 1 94 ? 24.016 -10.942 -17.137 1.00 88.06 94 VAL A CA 1
ATOM 773 C C . VAL A 1 94 ? 24.682 -12.024 -17.997 1.00 88.06 94 VAL A C 1
ATOM 775 O O . VAL A 1 94 ? 24.496 -12.112 -19.217 1.00 88.06 94 VAL A O 1
ATOM 778 N N . ALA A 1 95 ? 25.514 -12.859 -17.368 1.00 78.50 95 ALA A N 1
ATOM 779 C CA . ALA A 1 95 ? 26.202 -13.953 -18.052 1.00 78.50 95 ALA A CA 1
ATOM 780 C C . ALA A 1 95 ? 25.191 -14.943 -18.670 1.00 78.50 95 ALA A C 1
ATOM 782 O O . ALA A 1 95 ? 24.204 -15.315 -18.043 1.00 78.50 95 ALA A O 1
ATOM 783 N N . GLY A 1 96 ? 25.415 -15.344 -19.926 1.00 75.00 96 GLY A N 1
ATOM 784 C CA . GLY A 1 96 ? 24.503 -16.221 -20.679 1.00 75.00 96 GLY A CA 1
ATOM 785 C C . GLY A 1 96 ? 23.353 -15.510 -21.408 1.00 75.00 96 GLY A C 1
ATOM 786 O O . GLY A 1 96 ? 22.697 -16.134 -22.235 1.00 75.00 96 GLY A O 1
ATOM 787 N N . GLN A 1 97 ? 23.141 -14.207 -21.175 1.00 75.38 97 GLN A N 1
ATOM 788 C CA . GLN A 1 97 ? 22.065 -13.422 -21.806 1.00 75.38 97 GLN A CA 1
ATOM 789 C C . GLN A 1 97 ? 22.562 -12.377 -22.822 1.00 75.38 97 GLN A C 1
ATOM 791 O O . GLN A 1 97 ? 21.770 -11.803 -23.562 1.00 75.38 97 GLN A O 1
ATOM 796 N N . ARG A 1 98 ? 23.884 -12.203 -22.949 1.00 68.00 98 ARG A N 1
ATOM 797 C CA . ARG A 1 98 ? 24.536 -11.169 -23.784 1.00 68.00 98 ARG A CA 1
ATOM 798 C C . ARG A 1 98 ? 24.244 -11.234 -25.292 1.00 68.00 98 ARG A C 1
ATOM 800 O O . ARG A 1 98 ? 24.541 -10.279 -25.996 1.00 68.00 98 ARG A O 1
ATOM 807 N N . LYS A 1 99 ? 23.733 -12.361 -25.801 1.00 74.44 99 LYS A N 1
ATOM 808 C CA . LYS A 1 99 ? 23.385 -12.550 -27.227 1.00 74.44 99 LYS A CA 1
ATOM 809 C C . LYS A 1 99 ? 21.886 -12.396 -27.511 1.00 74.44 99 LYS A C 1
ATOM 811 O O . LYS A 1 99 ? 21.470 -12.531 -28.656 1.00 74.44 99 LYS A O 1
ATOM 816 N N . ILE A 1 100 ? 21.077 -12.168 -26.480 1.00 80.56 100 ILE A N 1
ATOM 817 C CA . ILE A 1 100 ? 19.625 -12.049 -26.593 1.00 80.56 100 ILE A CA 1
ATOM 818 C C . ILE A 1 100 ? 19.287 -10.575 -26.847 1.00 80.56 100 ILE A C 1
ATOM 820 O O . ILE A 1 100 ? 19.857 -9.688 -26.216 1.00 80.56 100 ILE A O 1
ATOM 824 N N . GLY A 1 101 ? 18.372 -10.303 -27.780 1.00 80.75 101 GLY A N 1
ATOM 825 C CA . GLY A 1 101 ? 17.947 -8.935 -28.081 1.00 80.75 101 GLY A CA 1
ATOM 826 C C . GLY A 1 101 ? 17.270 -8.263 -26.882 1.00 80.75 101 GLY A C 1
ATOM 827 O O . GLY A 1 101 ? 16.508 -8.905 -26.159 1.00 80.75 101 GLY A O 1
ATOM 828 N N . PHE A 1 102 ? 17.501 -6.959 -26.706 1.00 80.69 102 PHE A N 1
ATOM 829 C CA . PHE A 1 102 ? 16.969 -6.168 -25.587 1.00 80.69 102 PHE A CA 1
ATOM 830 C C . PHE A 1 102 ? 15.455 -6.340 -25.391 1.00 80.69 102 PHE A C 1
ATOM 832 O O . PHE A 1 102 ? 15.009 -6.656 -24.296 1.00 80.69 102 PHE A O 1
ATOM 839 N N . TRP A 1 103 ? 14.659 -6.254 -26.459 1.00 74.69 103 TRP A N 1
ATOM 840 C CA . TRP A 1 103 ? 13.205 -6.440 -26.373 1.00 74.69 103 TRP A CA 1
ATOM 841 C C . TRP A 1 103 ? 12.790 -7.842 -25.920 1.00 74.69 103 TRP A C 1
ATOM 843 O O . TRP A 1 103 ? 11.781 -8.012 -25.239 1.00 74.69 103 TRP A O 1
ATOM 853 N N . THR A 1 104 ? 13.580 -8.860 -26.265 1.00 75.62 104 THR A N 1
ATOM 854 C CA . THR A 1 104 ? 13.344 -10.231 -25.793 1.00 75.62 104 THR A CA 1
ATOM 855 C C . THR A 1 104 ? 13.675 -10.357 -24.307 1.00 75.62 104 THR A C 1
ATOM 857 O O . THR A 1 104 ? 12.956 -11.037 -23.579 1.00 75.62 104 THR A O 1
ATOM 860 N N . LEU A 1 105 ? 14.725 -9.674 -23.848 1.00 80.31 105 LEU A N 1
ATOM 861 C CA . LEU A 1 105 ? 15.108 -9.603 -22.440 1.00 80.31 105 LEU A CA 1
ATOM 862 C C . LEU A 1 105 ? 14.071 -8.860 -21.591 1.00 80.31 105 LEU A C 1
ATOM 864 O O . LEU A 1 105 ? 13.624 -9.402 -20.585 1.00 80.31 105 LEU A O 1
ATOM 868 N N . VAL A 1 106 ? 13.606 -7.697 -22.050 1.00 76.25 106 VAL A N 1
ATOM 869 C CA . VAL A 1 106 ? 12.516 -6.943 -21.414 1.00 76.25 106 VAL A CA 1
ATOM 870 C C . VAL A 1 106 ? 11.258 -7.802 -21.319 1.00 76.25 106 VAL A C 1
ATOM 872 O O . VAL A 1 106 ? 10.731 -8.000 -20.231 1.00 76.25 106 VAL A O 1
ATOM 875 N N . ARG A 1 107 ? 10.814 -8.416 -22.426 1.00 71.88 107 ARG A N 1
ATOM 876 C CA . ARG A 1 107 ? 9.637 -9.301 -22.413 1.00 71.88 107 ARG A CA 1
ATOM 877 C C . ARG A 1 107 ? 9.804 -10.485 -21.460 1.00 71.88 107 ARG A C 1
ATOM 879 O O . ARG A 1 107 ? 8.832 -10.923 -20.848 1.00 71.88 107 ARG A O 1
ATOM 886 N N . LYS A 1 108 ? 11.013 -11.040 -21.363 1.00 76.88 108 LYS A N 1
ATOM 887 C CA . LYS A 1 108 ? 11.321 -12.139 -20.446 1.00 76.88 108 LYS A CA 1
ATOM 888 C C . LYS A 1 108 ? 11.262 -11.680 -18.992 1.00 76.88 108 LYS A C 1
ATOM 890 O O . LYS A 1 108 ? 10.694 -12.403 -18.189 1.00 76.88 108 LYS A O 1
ATOM 895 N N . SER A 1 109 ? 11.815 -10.517 -18.666 1.00 70.62 109 SER A N 1
ATOM 896 C CA . SER A 1 109 ? 11.807 -9.995 -17.300 1.00 70.62 109 SER A CA 1
ATOM 897 C C . SER A 1 109 ? 10.417 -9.531 -16.859 1.00 70.62 109 SER A C 1
ATOM 899 O O . SER A 1 109 ? 10.005 -9.917 -15.777 1.00 70.62 109 SER A O 1
ATOM 901 N N . LEU A 1 110 ? 9.621 -8.900 -17.729 1.00 69.81 110 LEU A N 1
ATOM 902 C CA . LEU A 1 110 ? 8.202 -8.617 -17.446 1.00 69.81 110 LEU A CA 1
ATOM 903 C C . LEU A 1 110 ? 7.395 -9.900 -17.179 1.00 69.81 110 LEU A C 1
ATOM 905 O O . LEU A 1 110 ? 6.523 -9.948 -16.318 1.00 69.81 110 LEU A O 1
ATOM 909 N N . ARG A 1 111 ? 7.696 -10.983 -17.911 1.00 68.44 111 ARG A N 1
ATOM 910 C CA . ARG A 1 111 ? 7.111 -12.305 -17.635 1.00 68.44 111 ARG A CA 1
ATOM 911 C C . ARG A 1 111 ? 7.608 -12.911 -16.325 1.00 68.44 111 ARG A C 1
ATOM 913 O O . ARG A 1 111 ? 6.865 -13.685 -15.738 1.00 68.44 111 ARG A O 1
ATOM 920 N N . LEU A 1 112 ? 8.844 -12.628 -15.914 1.00 67.69 112 LEU A N 1
ATOM 921 C CA . LEU A 1 112 ? 9.390 -13.087 -14.638 1.00 67.69 112 LEU A CA 1
ATOM 922 C C . LEU A 1 112 ? 8.761 -12.324 -13.471 1.00 67.69 112 LEU A C 1
ATOM 924 O O . LEU A 1 112 ? 8.349 -12.988 -12.540 1.00 67.69 112 LEU A O 1
ATOM 928 N N . GLU A 1 113 ? 8.561 -11.008 -13.566 1.00 66.94 113 GLU A N 1
ATOM 929 C CA . GLU A 1 113 ? 7.834 -10.214 -12.556 1.00 66.94 113 GLU A CA 1
ATOM 930 C C . GLU A 1 113 ? 6.405 -10.727 -12.352 1.00 66.94 113 GLU A C 1
ATOM 932 O O . GLU A 1 113 ? 5.993 -11.030 -11.235 1.00 66.94 113 GLU A O 1
ATOM 937 N N . ARG A 1 114 ? 5.661 -10.940 -13.448 1.00 63.44 114 ARG A N 1
ATOM 938 C CA . ARG A 1 114 ? 4.327 -11.563 -13.377 1.00 63.44 114 ARG A CA 1
ATOM 939 C C . ARG A 1 114 ? 4.377 -12.979 -12.805 1.00 63.44 114 ARG A C 1
ATOM 941 O O . ARG A 1 114 ? 3.444 -13.414 -12.141 1.00 63.44 114 ARG A O 1
ATOM 948 N N . LYS A 1 115 ? 5.454 -13.719 -13.077 1.00 65.31 115 LYS A N 1
ATOM 949 C CA . LYS A 1 115 ? 5.651 -15.054 -12.517 1.00 65.31 115 LYS A CA 1
ATOM 950 C C . LYS A 1 115 ? 6.015 -14.994 -11.033 1.00 65.31 115 LYS A C 1
ATOM 952 O O . LYS A 1 115 ? 5.583 -15.878 -10.325 1.00 65.31 115 LYS A O 1
ATOM 957 N N . GLU A 1 116 ? 6.745 -13.993 -10.557 1.00 63.16 116 GLU A N 1
ATOM 958 C CA . GLU A 1 116 ? 7.056 -13.803 -9.136 1.00 63.16 116 GLU A CA 1
ATOM 959 C C . GLU A 1 116 ? 5.797 -13.475 -8.335 1.00 63.16 116 GLU A C 1
ATOM 961 O O . GLU A 1 116 ? 5.581 -14.090 -7.297 1.00 63.16 116 GLU A O 1
ATOM 966 N N . ALA A 1 117 ? 4.910 -12.621 -8.858 1.00 59.78 117 ALA A N 1
ATOM 967 C CA . ALA A 1 117 ? 3.583 -12.406 -8.276 1.00 59.78 117 ALA A CA 1
ATOM 968 C C . ALA A 1 117 ? 2.745 -13.701 -8.258 1.00 59.78 117 ALA A C 1
ATOM 970 O O . ALA A 1 117 ? 2.162 -14.055 -7.236 1.00 59.78 117 ALA A O 1
ATOM 971 N N . ALA A 1 118 ? 2.755 -14.473 -9.351 1.00 59.75 118 ALA A N 1
ATOM 972 C CA . ALA A 1 118 ? 2.044 -15.751 -9.422 1.00 59.75 118 ALA A CA 1
ATOM 973 C C . ALA A 1 118 ? 2.681 -16.866 -8.564 1.00 59.75 118 ALA A C 1
ATOM 975 O O . ALA A 1 118 ? 1.977 -17.740 -8.060 1.00 59.75 118 ALA A O 1
ATOM 976 N N . ASP A 1 119 ? 4.006 -16.878 -8.417 1.00 65.62 119 ASP A N 1
AT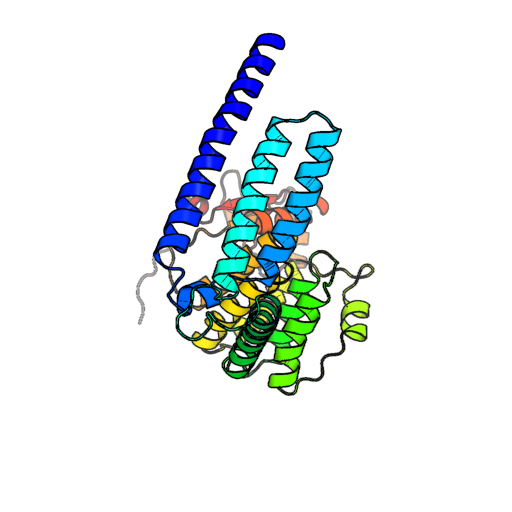OM 977 C CA . ASP A 1 119 ? 4.750 -17.809 -7.570 1.00 65.62 119 ASP A CA 1
ATOM 978 C C . ASP A 1 119 ? 4.515 -17.442 -6.096 1.00 65.62 119 ASP A C 1
ATOM 980 O O . ASP A 1 119 ? 4.306 -18.353 -5.301 1.00 65.62 119 ASP A O 1
ATOM 984 N N . LEU A 1 120 ? 4.410 -16.147 -5.757 1.00 66.88 120 LEU A N 1
ATOM 985 C CA . LEU A 1 120 ? 3.974 -15.661 -4.446 1.00 66.88 120 LEU A CA 1
ATOM 986 C C . LEU A 1 120 ? 2.525 -16.065 -4.151 1.00 66.88 120 LEU A C 1
ATOM 988 O O . LEU A 1 120 ? 2.262 -16.631 -3.098 1.00 66.88 120 LEU A O 1
ATOM 992 N N . ALA A 1 121 ? 1.595 -15.875 -5.093 1.00 61.03 121 ALA A N 1
ATOM 993 C CA . ALA A 1 121 ? 0.197 -16.295 -4.948 1.00 61.03 121 ALA A CA 1
ATOM 994 C C . ALA A 1 121 ? 0.029 -17.817 -4.793 1.00 61.03 121 ALA A C 1
ATOM 996 O O . ALA A 1 121 ? -0.955 -18.282 -4.215 1.00 61.03 121 ALA A O 1
ATOM 997 N N . LYS A 1 122 ? 0.981 -18.607 -5.307 1.00 63.50 122 LYS A N 1
ATOM 998 C CA . LYS A 1 122 ? 1.036 -20.066 -5.122 1.00 63.50 122 LYS A CA 1
ATOM 999 C C . LYS A 1 122 ? 1.755 -20.482 -3.843 1.00 63.50 122 LYS A C 1
ATOM 1001 O O . LYS A 1 122 ? 1.406 -21.517 -3.281 1.00 63.50 122 LYS A O 1
ATOM 1006 N N . SER A 1 123 ? 2.775 -19.736 -3.417 1.00 62.81 123 SER A N 1
ATOM 1007 C CA . SER A 1 123 ? 3.512 -20.000 -2.179 1.00 62.81 123 SER A CA 1
ATOM 1008 C C . SER A 1 123 ? 2.799 -19.460 -0.946 1.00 62.81 123 SER A C 1
ATOM 1010 O O . SER A 1 123 ? 3.046 -19.958 0.150 1.00 62.81 123 SER A O 1
ATOM 1012 N N . PHE A 1 124 ? 1.920 -18.466 -1.112 1.00 65.62 124 PHE A N 1
ATOM 1013 C CA . PHE A 1 124 ? 1.053 -17.978 -0.055 1.00 65.62 124 PHE A CA 1
ATOM 1014 C C . PHE A 1 124 ? 0.033 -19.074 0.239 1.00 65.62 124 PHE A C 1
ATOM 1016 O O . PHE A 1 124 ? -0.887 -19.333 -0.548 1.00 65.62 124 PHE A O 1
ATOM 1023 N N . PHE A 1 125 ? 0.250 -19.778 1.352 1.00 64.69 125 PHE A N 1
ATOM 1024 C CA . PHE A 1 125 ? -0.656 -20.820 1.809 1.00 64.69 125 PHE A CA 1
ATOM 1025 C C . PHE A 1 125 ? -2.063 -20.248 1.865 1.00 64.69 125 PHE A C 1
ATOM 1027 O O . PHE A 1 125 ? -2.270 -19.233 2.523 1.00 64.69 125 PHE A O 1
ATOM 1034 N N . ARG A 1 126 ? -3.021 -20.911 1.203 1.00 70.06 126 ARG A N 1
ATOM 1035 C CA . ARG A 1 126 ? -4.433 -20.527 1.272 1.00 70.06 126 ARG A CA 1
ATOM 1036 C C . ARG A 1 126 ? -4.815 -20.356 2.748 1.00 70.06 126 ARG A C 1
ATOM 1038 O O . ARG A 1 126 ? -4.835 -21.364 3.466 1.00 70.06 126 ARG A O 1
ATOM 1045 N N . PRO A 1 127 ? -5.125 -19.132 3.207 1.00 67.75 127 PRO A N 1
ATOM 1046 C CA . PRO A 1 127 ? -5.511 -18.951 4.591 1.00 67.75 127 PRO A CA 1
ATOM 1047 C C . PRO A 1 127 ? -6.864 -19.624 4.823 1.00 67.75 127 PRO A C 1
ATOM 1049 O O . PRO A 1 127 ? -7.688 -19.730 3.907 1.00 67.75 127 PRO A O 1
ATOM 1052 N N . SER A 1 128 ? -7.113 -20.077 6.054 1.00 70.62 128 SER A N 1
ATOM 1053 C CA . SER A 1 128 ? -8.408 -20.665 6.442 1.00 70.62 128 SER A CA 1
ATOM 1054 C C . SER A 1 128 ? -9.572 -19.739 6.064 1.00 70.62 128 SER A C 1
ATOM 1056 O O . SER A 1 128 ? -10.617 -20.201 5.615 1.00 70.62 128 SER A O 1
ATOM 1058 N N . GLN A 1 129 ? -9.324 -18.428 6.123 1.00 82.50 129 GLN A N 1
ATOM 1059 C CA . GLN A 1 129 ? -10.258 -17.357 5.801 1.00 82.50 129 GLN A CA 1
ATOM 1060 C C . GLN A 1 129 ? -9.871 -16.586 4.525 1.00 82.50 129 GLN A C 1
ATOM 1062 O O . GLN A 1 129 ? -9.963 -15.362 4.482 1.00 82.50 129 GLN A O 1
ATOM 1067 N N . ALA A 1 130 ? -9.464 -17.283 3.460 1.00 86.31 130 ALA A N 1
ATOM 1068 C CA . ALA A 1 130 ? -9.028 -16.669 2.197 1.00 86.31 130 ALA A CA 1
ATOM 1069 C C . ALA A 1 130 ? -10.007 -15.647 1.582 1.00 86.31 130 ALA A C 1
ATOM 1071 O O . ALA A 1 130 ? -9.570 -14.650 1.016 1.00 86.31 130 ALA A O 1
ATOM 1072 N N . HIS A 1 131 ? -11.321 -15.811 1.768 1.00 89.94 131 HIS A N 1
ATOM 1073 C CA . HIS A 1 131 ? -12.305 -14.806 1.342 1.00 89.94 131 HIS A CA 1
ATOM 1074 C C . HIS A 1 131 ? -12.179 -13.474 2.102 1.00 89.94 131 HIS A C 1
ATOM 1076 O O . HIS A 1 131 ? -12.361 -12.421 1.499 1.00 89.94 131 HIS A O 1
ATOM 1082 N N . LYS A 1 132 ? -11.836 -13.502 3.402 1.00 91.00 132 LYS A N 1
ATOM 1083 C CA . LYS A 1 132 ? -11.571 -12.281 4.183 1.00 91.00 132 LYS A CA 1
ATOM 1084 C C . LYS A 1 132 ? -10.317 -11.577 3.670 1.00 91.00 132 LYS A C 1
ATOM 1086 O O . LYS A 1 132 ? -10.339 -10.363 3.526 1.00 91.00 132 LYS A O 1
ATOM 1091 N N . VAL A 1 133 ? -9.273 -12.335 3.323 1.00 92.62 133 VAL A N 1
ATOM 1092 C CA . VAL A 1 133 ? -8.045 -11.781 2.732 1.00 92.62 133 VAL A CA 1
ATOM 1093 C C . VAL A 1 133 ? -8.331 -11.102 1.395 1.00 92.62 133 VAL A C 1
ATOM 1095 O O . VAL A 1 133 ? -7.991 -9.936 1.240 1.00 92.62 133 VAL A O 1
ATOM 1098 N N . ILE A 1 134 ? -9.023 -11.771 0.467 1.00 94.25 134 ILE A N 1
ATOM 1099 C CA . ILE A 1 134 ? -9.421 -11.148 -0.807 1.00 94.25 134 ILE A CA 1
ATOM 1100 C C . ILE A 1 134 ? -10.268 -9.893 -0.568 1.00 94.25 134 ILE A C 1
ATOM 1102 O O . ILE A 1 134 ? -10.040 -8.877 -1.216 1.00 94.25 134 ILE A O 1
ATOM 1106 N N . GLY A 1 135 ? -11.196 -9.928 0.393 1.00 94.62 135 GLY A N 1
ATOM 1107 C CA . GLY A 1 135 ? -11.992 -8.759 0.765 1.00 94.62 135 GLY A CA 1
ATOM 1108 C C . GLY A 1 135 ? -11.149 -7.587 1.276 1.00 94.62 135 GLY A C 1
ATOM 1109 O O . GLY A 1 135 ? -11.397 -6.456 0.878 1.00 94.62 135 GLY A O 1
ATOM 1110 N N . ILE A 1 136 ? -10.138 -7.843 2.113 1.00 95.38 136 ILE A N 1
ATOM 1111 C CA . ILE A 1 136 ? -9.207 -6.813 2.600 1.00 95.38 136 ILE A CA 1
ATOM 1112 C C . ILE A 1 136 ? -8.405 -6.228 1.435 1.00 95.38 136 ILE A C 1
ATOM 1114 O O . ILE A 1 136 ? -8.394 -5.014 1.273 1.00 95.38 136 ILE A O 1
ATOM 1118 N N . LEU A 1 137 ? -7.789 -7.074 0.601 1.00 95.12 137 LEU A N 1
ATOM 1119 C CA . LEU A 1 137 ? -6.994 -6.623 -0.547 1.00 95.12 137 LEU A CA 1
ATOM 1120 C C . LEU A 1 137 ? -7.832 -5.777 -1.514 1.00 95.12 137 LEU A C 1
ATOM 1122 O O . LEU A 1 137 ? -7.418 -4.696 -1.910 1.00 95.12 137 LEU A O 1
ATOM 1126 N N . SER A 1 138 ? -9.045 -6.231 -1.829 1.00 95.00 138 SER A N 1
ATOM 1127 C CA . SER A 1 138 ? -9.950 -5.517 -2.741 1.00 95.00 138 SER A CA 1
ATOM 1128 C C . SER A 1 138 ? -10.426 -4.188 -2.165 1.00 95.00 138 SER A C 1
ATOM 1130 O O . SER A 1 138 ? -10.663 -3.250 -2.914 1.00 95.00 138 SER A O 1
ATOM 1132 N N . LYS A 1 139 ? -10.569 -4.095 -0.836 1.00 95.38 139 LYS A N 1
ATOM 1133 C CA . LYS A 1 139 ? -10.917 -2.838 -0.173 1.00 95.38 139 LYS A CA 1
ATOM 1134 C C . LYS A 1 139 ? -9.755 -1.848 -0.129 1.00 95.38 139 LYS A C 1
ATOM 1136 O O . LYS A 1 139 ? -10.001 -0.653 -0.203 1.00 95.38 139 LYS A O 1
ATOM 1141 N N . VAL A 1 140 ? -8.519 -2.333 0.010 1.00 94.62 140 VAL A N 1
ATOM 1142 C CA . VAL A 1 140 ? -7.312 -1.493 -0.069 1.00 94.62 140 VAL A CA 1
ATOM 1143 C C . VAL A 1 140 ? -7.188 -0.892 -1.464 1.00 94.62 140 VAL A C 1
ATOM 1145 O O . VAL A 1 140 ? -7.106 0.320 -1.566 1.00 94.62 140 VAL A O 1
ATOM 1148 N N . ALA A 1 141 ? -7.304 -1.709 -2.513 1.00 92.38 141 ALA A N 1
ATOM 1149 C CA . ALA A 1 141 ? -7.212 -1.272 -3.913 1.00 92.38 141 ALA A CA 1
ATOM 1150 C C . ALA A 1 141 ? -8.372 -0.376 -4.400 1.00 92.38 141 ALA A C 1
ATOM 1152 O O . ALA A 1 141 ? -8.441 -0.027 -5.568 1.00 92.38 141 ALA A O 1
ATOM 1153 N N . LEU A 1 142 ? -9.367 -0.092 -3.556 1.00 92.38 142 LEU A N 1
ATOM 1154 C CA . LEU A 1 142 ? -10.502 0.771 -3.904 1.00 92.38 142 LEU A CA 1
ATOM 1155 C C . LEU A 1 142 ? -10.665 1.913 -2.888 1.00 92.38 142 LEU A C 1
ATOM 1157 O O . LEU A 1 142 ? -11.666 2.626 -2.904 1.00 92.38 142 LEU A O 1
ATOM 1161 N N . ILE A 1 143 ? -9.714 2.085 -1.965 1.00 91.44 143 ILE A N 1
ATOM 1162 C CA . ILE A 1 143 ? -9.862 3.034 -0.858 1.00 91.44 143 ILE A CA 1
ATOM 1163 C C . ILE A 1 143 ? -9.823 4.497 -1.308 1.00 91.44 143 ILE A C 1
ATOM 1165 O O . ILE A 1 143 ? -10.421 5.352 -0.659 1.00 91.44 143 ILE A O 1
ATOM 1169 N N . ASP A 1 144 ? -9.156 4.769 -2.424 1.00 88.50 144 ASP A N 1
ATOM 1170 C CA . ASP A 1 144 ? -9.080 6.068 -3.093 1.00 88.50 144 ASP A CA 1
ATOM 1171 C C . ASP A 1 144 ? -10.163 6.238 -4.184 1.00 88.50 144 ASP A C 1
ATOM 1173 O O . ASP A 1 144 ? -10.143 7.200 -4.952 1.00 88.50 144 ASP A O 1
ATOM 1177 N N . GLU A 1 145 ? -11.126 5.308 -4.243 1.00 86.94 145 GLU A N 1
ATOM 1178 C CA . GLU A 1 145 ? -12.208 5.227 -5.232 1.00 86.94 145 GLU A CA 1
ATOM 1179 C C . GLU A 1 145 ? -11.748 4.972 -6.683 1.00 86.94 145 GLU A C 1
ATOM 1181 O O . GLU A 1 145 ? -12.564 5.055 -7.612 1.00 86.94 145 GLU A O 1
ATOM 1186 N N . VAL A 1 146 ? -10.477 4.611 -6.902 1.00 84.00 146 VAL A N 1
ATOM 1187 C CA . VAL A 1 146 ? -9.910 4.322 -8.224 1.00 84.00 146 VAL A CA 1
ATOM 1188 C C . VAL A 1 146 ? -9.276 2.934 -8.228 1.00 84.00 146 VAL A C 1
ATOM 1190 O O . VAL A 1 146 ? -8.185 2.735 -7.732 1.00 84.00 146 VAL A O 1
ATOM 1193 N N . LEU A 1 147 ? -9.939 1.969 -8.868 1.00 85.88 147 LEU A N 1
ATOM 1194 C CA . LEU A 1 147 ? -9.378 0.625 -9.031 1.00 85.88 147 LEU A CA 1
ATOM 1195 C C . LEU A 1 147 ? -8.531 0.534 -10.308 1.00 85.88 147 LEU A C 1
ATOM 1197 O O . LEU A 1 147 ? -9.094 0.585 -11.410 1.00 85.88 147 LEU A O 1
ATOM 1201 N N . ASP A 1 148 ? -7.215 0.344 -10.181 1.00 85.94 148 ASP A N 1
ATOM 1202 C CA . ASP A 1 148 ? -6.340 0.103 -11.333 1.00 85.94 148 ASP A CA 1
ATOM 1203 C C . ASP A 1 148 ? -6.458 -1.345 -11.842 1.00 85.94 148 ASP A C 1
ATOM 1205 O O . ASP A 1 148 ? -6.632 -2.314 -11.093 1.00 85.94 148 ASP A O 1
ATOM 1209 N N . GLU A 1 149 ? -6.327 -1.530 -13.159 1.00 83.69 149 GLU A N 1
ATOM 1210 C CA . GLU A 1 149 ? -6.390 -2.871 -13.750 1.00 83.69 149 GLU A CA 1
ATOM 1211 C C . GLU A 1 149 ? -5.213 -3.757 -13.300 1.00 83.69 149 GLU A C 1
ATOM 1213 O O . GLU A 1 149 ? -5.371 -4.975 -13.218 1.00 83.69 149 GLU A O 1
ATOM 1218 N N . SER A 1 150 ? -4.055 -3.188 -12.950 1.00 80.25 150 SER A N 1
ATOM 1219 C CA . SER A 1 150 ? -2.902 -3.945 -12.439 1.00 80.25 150 SER A CA 1
ATOM 1220 C C . SER A 1 150 ? -3.160 -4.498 -11.037 1.00 80.25 150 SER A C 1
ATOM 1222 O O . SER A 1 150 ? -2.826 -5.653 -10.766 1.00 80.25 150 SER A O 1
ATOM 1224 N N . GLU A 1 151 ? -3.783 -3.713 -10.156 1.00 86.31 151 GLU A N 1
ATOM 1225 C CA . GLU A 1 151 ? -4.186 -4.137 -8.809 1.00 86.31 151 GLU A CA 1
ATOM 1226 C C . GLU A 1 151 ? -5.249 -5.229 -8.870 1.00 86.31 151 GLU A C 1
ATOM 1228 O O . GLU A 1 151 ? -5.138 -6.273 -8.221 1.00 86.31 151 GLU A O 1
ATOM 1233 N N . LYS A 1 152 ? -6.247 -5.025 -9.732 1.00 90.56 152 LYS A N 1
ATOM 1234 C CA . LYS A 1 152 ? -7.292 -6.002 -10.018 1.00 90.56 152 LYS A CA 1
ATOM 1235 C C . LYS A 1 152 ? -6.708 -7.312 -10.538 1.00 90.56 152 LYS A C 1
ATOM 1237 O O . LYS A 1 152 ? -7.010 -8.372 -9.992 1.00 90.56 152 LYS A O 1
ATOM 1242 N N . GLU A 1 153 ? -5.840 -7.262 -11.554 1.00 86.56 153 GLU A N 1
ATOM 1243 C CA . GLU A 1 153 ? -5.140 -8.440 -12.087 1.00 86.56 153 GLU A CA 1
ATOM 1244 C C . GLU A 1 153 ? -4.295 -9.138 -11.011 1.00 86.56 153 GLU A C 1
ATOM 1246 O O . GLU A 1 153 ? -4.179 -10.366 -11.013 1.00 86.56 153 GLU A O 1
ATOM 1251 N N . PHE A 1 154 ? -3.692 -8.384 -10.092 1.00 84.81 154 PHE A N 1
ATOM 1252 C CA . PHE A 1 154 ? -2.897 -8.934 -8.999 1.00 84.81 154 PHE A CA 1
ATOM 1253 C C . PHE A 1 154 ? -3.757 -9.667 -7.978 1.00 84.81 154 PHE A C 1
ATOM 1255 O O . PHE A 1 154 ? -3.501 -10.838 -7.704 1.00 84.81 154 PHE A O 1
ATOM 1262 N N . ILE A 1 155 ? -4.817 -9.039 -7.472 1.00 91.62 155 ILE A N 1
ATOM 1263 C CA . ILE A 1 155 ? -5.741 -9.656 -6.510 1.00 91.62 155 ILE A CA 1
ATOM 1264 C C . ILE A 1 155 ? -6.437 -10.869 -7.138 1.00 91.62 155 ILE A C 1
ATOM 1266 O O . ILE A 1 155 ? -6.576 -11.916 -6.496 1.00 91.62 155 ILE A O 1
ATOM 1270 N N . GLN A 1 156 ? -6.801 -10.774 -8.420 1.00 90.88 156 GLN A N 1
ATOM 1271 C CA . GLN A 1 156 ? -7.413 -11.863 -9.174 1.00 90.88 156 GLN A CA 1
ATOM 1272 C C . GLN A 1 156 ? -6.523 -13.116 -9.214 1.00 90.88 156 GLN A C 1
ATOM 1274 O O . GLN A 1 156 ? -7.038 -14.228 -9.110 1.00 90.88 156 GLN A O 1
ATOM 1279 N N . GLN A 1 157 ? -5.194 -12.971 -9.279 1.00 87.00 157 GLN A N 1
ATOM 1280 C CA . GLN A 1 157 ? -4.277 -14.119 -9.239 1.00 87.00 157 GLN A CA 1
ATOM 1281 C C . GLN A 1 157 ? -4.356 -14.893 -7.916 1.00 87.00 157 GLN A C 1
ATOM 1283 O O . GLN A 1 157 ? -4.276 -16.123 -7.936 1.00 87.00 157 GLN A O 1
ATOM 1288 N N . PHE A 1 158 ? -4.545 -14.208 -6.782 1.00 87.75 158 PHE A N 1
ATOM 1289 C CA . PHE A 1 158 ? -4.765 -14.861 -5.485 1.00 87.75 158 PHE A CA 1
ATOM 1290 C C . PHE A 1 158 ? -6.148 -15.512 -5.415 1.00 87.75 158 PHE A C 1
ATOM 1292 O O . PHE A 1 158 ? -6.283 -16.638 -4.937 1.00 87.75 158 PHE A O 1
ATOM 1299 N N . ALA A 1 159 ? -7.183 -14.840 -5.928 1.00 90.75 159 ALA A N 1
ATOM 1300 C CA . ALA A 1 159 ? -8.525 -15.410 -5.975 1.00 90.75 159 ALA A CA 1
ATOM 1301 C C . ALA A 1 159 ? -8.538 -16.718 -6.788 1.00 90.75 159 ALA A C 1
ATOM 1303 O O . ALA A 1 159 ? -9.019 -17.747 -6.312 1.00 90.75 159 ALA A O 1
ATOM 1304 N N . GLU A 1 160 ? -7.918 -16.719 -7.968 1.00 89.00 160 GLU A N 1
ATOM 1305 C CA . GLU A 1 160 ? -7.806 -17.898 -8.828 1.00 89.00 160 GLU A CA 1
ATOM 1306 C C . GLU A 1 160 ? -6.946 -19.003 -8.211 1.00 89.00 160 GLU A C 1
ATOM 1308 O O . GLU A 1 160 ? -7.352 -20.169 -8.229 1.00 89.00 160 GLU A O 1
ATOM 1313 N N . SER A 1 161 ? -5.787 -18.669 -7.623 1.00 85.00 161 SER A N 1
ATOM 1314 C CA . SER A 1 161 ? -4.912 -19.667 -6.989 1.00 85.00 161 SER A CA 1
ATOM 1315 C C . SER A 1 161 ? -5.593 -20.368 -5.810 1.00 85.00 161 SER A C 1
ATOM 1317 O O . SER A 1 161 ? -5.356 -21.555 -5.567 1.00 85.00 161 SER A O 1
ATOM 1319 N N . TRP A 1 162 ? -6.489 -19.667 -5.113 1.00 87.31 162 TRP A N 1
ATOM 1320 C CA . TRP A 1 162 ? -7.271 -20.201 -4.000 1.00 87.31 162 TRP A CA 1
ATOM 1321 C C . TRP A 1 162 ? -8.635 -20.766 -4.404 1.00 87.31 162 TRP A C 1
ATOM 1323 O O . TRP A 1 162 ? -9.368 -21.251 -3.534 1.00 87.31 162 TRP A O 1
ATOM 1333 N N . ASN A 1 163 ? -8.954 -20.764 -5.703 1.00 88.25 163 ASN A N 1
ATOM 1334 C CA . ASN A 1 163 ? -10.234 -21.195 -6.263 1.00 88.25 163 ASN A CA 1
ATOM 1335 C C . ASN A 1 163 ? -11.432 -20.457 -5.631 1.00 88.25 163 ASN A C 1
ATOM 1337 O O . ASN A 1 163 ? -12.438 -21.060 -5.248 1.00 88.25 163 ASN A O 1
ATOM 1341 N N . ILE A 1 164 ? -11.283 -19.144 -5.479 1.00 89.75 164 ILE A N 1
ATOM 1342 C CA . ILE A 1 164 ? -12.297 -18.205 -5.015 1.00 89.75 164 ILE A CA 1
ATOM 1343 C C . ILE A 1 164 ? -12.889 -17.519 -6.237 1.00 89.75 164 ILE A C 1
ATOM 1345 O O . ILE A 1 164 ? -12.185 -16.866 -7.003 1.00 89.75 164 ILE A O 1
ATOM 1349 N N . HIS A 1 165 ? -14.202 -17.641 -6.399 1.00 90.81 165 HIS A N 1
ATOM 1350 C CA . HIS A 1 165 ? -14.916 -16.810 -7.352 1.00 90.81 165 HIS A CA 1
ATOM 1351 C C . HIS A 1 165 ? -15.093 -15.415 -6.749 1.00 90.81 165 HIS A C 1
ATOM 1353 O O . HIS A 1 165 ? -15.726 -15.278 -5.700 1.00 90.81 165 HIS A O 1
ATOM 1359 N N . PHE A 1 166 ? -14.500 -14.410 -7.385 1.00 92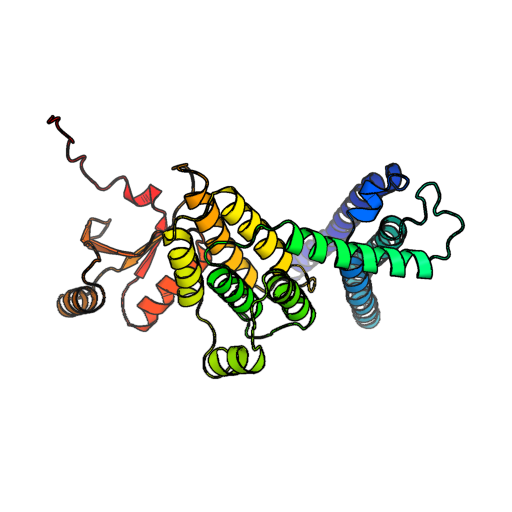.31 166 PHE A N 1
ATOM 1360 C CA . PHE A 1 166 ? -14.596 -13.015 -6.979 1.00 92.31 166 PHE A CA 1
ATOM 1361 C C . PHE A 1 166 ? -15.162 -12.195 -8.137 1.00 92.31 166 PHE A C 1
ATOM 1363 O O . PHE A 1 166 ? -14.625 -12.232 -9.244 1.00 92.31 166 PHE A O 1
ATOM 1370 N N . ASP A 1 167 ? -16.278 -11.514 -7.887 1.00 93.06 167 ASP A N 1
ATOM 1371 C CA . ASP A 1 167 ? -16.985 -10.708 -8.879 1.00 93.06 167 ASP A CA 1
ATOM 1372 C C . ASP A 1 167 ? -16.665 -9.229 -8.648 1.00 93.06 167 ASP A C 1
ATOM 1374 O O . ASP A 1 167 ? -17.163 -8.602 -7.709 1.00 93.06 167 ASP A O 1
ATOM 1378 N N . TRP A 1 168 ? -15.805 -8.688 -9.510 1.00 92.00 168 TRP A N 1
ATOM 1379 C CA . TRP A 1 168 ? -15.401 -7.286 -9.465 1.00 92.00 168 TRP A CA 1
ATOM 1380 C C . TRP A 1 168 ? -16.556 -6.331 -9.763 1.00 92.00 168 TRP A C 1
ATOM 1382 O O . TRP A 1 168 ? -16.615 -5.265 -9.163 1.00 92.00 168 TRP A O 1
ATOM 1392 N N . GLU A 1 169 ? -17.488 -6.697 -10.648 1.00 90.19 169 GLU A N 1
ATOM 1393 C CA . GLU A 1 169 ? -18.619 -5.825 -10.979 1.00 90.19 169 GLU A CA 1
ATOM 1394 C C . GLU A 1 169 ? -19.553 -5.685 -9.777 1.00 90.19 169 GLU A C 1
ATOM 1396 O O . GLU A 1 169 ? -19.964 -4.578 -9.427 1.00 90.19 169 GLU A O 1
ATOM 1401 N N . GLU A 1 170 ? -19.847 -6.799 -9.104 1.00 91.31 170 GLU A N 1
ATOM 1402 C CA . GLU A 1 170 ? -20.629 -6.787 -7.870 1.00 91.31 170 GLU A CA 1
ATOM 1403 C C . GLU A 1 170 ? -19.917 -6.001 -6.764 1.00 91.31 170 GLU A C 1
ATOM 1405 O O . GLU A 1 170 ? -20.533 -5.153 -6.114 1.00 91.31 170 GLU A O 1
ATOM 1410 N N . PHE A 1 171 ? -18.620 -6.254 -6.563 1.00 91.50 171 PHE A N 1
ATOM 1411 C CA . PHE A 1 171 ? -17.837 -5.604 -5.517 1.00 91.50 171 PHE A CA 1
ATOM 1412 C C . PHE A 1 171 ? -17.775 -4.085 -5.711 1.00 91.50 171 PHE A C 1
ATOM 1414 O O . PHE A 1 171 ? -18.081 -3.340 -4.778 1.00 91.50 171 PHE A O 1
ATOM 1421 N N . THR A 1 172 ? -17.455 -3.618 -6.921 1.00 89.75 172 THR A N 1
ATOM 1422 C CA . THR A 1 172 ? -17.405 -2.186 -7.245 1.00 89.75 172 THR A CA 1
ATOM 1423 C C . THR A 1 172 ? -18.791 -1.548 -7.202 1.00 89.75 172 THR A C 1
ATOM 1425 O O . THR A 1 172 ? -18.917 -0.402 -6.787 1.00 89.75 172 THR A O 1
ATOM 1428 N N . ARG A 1 173 ? -19.867 -2.269 -7.546 1.00 88.06 173 ARG A N 1
ATOM 1429 C CA . ARG A 1 173 ? -21.232 -1.737 -7.392 1.00 88.06 173 ARG A CA 1
ATOM 1430 C C . ARG A 1 173 ? -21.606 -1.510 -5.925 1.00 88.06 173 ARG A C 1
ATOM 1432 O O . ARG A 1 173 ? -22.339 -0.575 -5.625 1.00 88.06 173 ARG A O 1
ATOM 1439 N N . GLN A 1 174 ? -21.130 -2.364 -5.020 1.00 87.56 174 GLN A N 1
ATOM 1440 C CA . GLN A 1 174 ? -21.404 -2.249 -3.584 1.00 87.56 174 GLN A CA 1
ATOM 1441 C C . GLN A 1 174 ? -20.503 -1.235 -2.864 1.00 87.56 174 GLN A C 1
ATOM 1443 O O . GLN A 1 174 ? -20.903 -0.730 -1.817 1.00 87.56 174 GLN A O 1
ATOM 1448 N N . ASN A 1 175 ? -19.308 -0.968 -3.398 1.00 85.88 175 ASN A N 1
ATOM 1449 C CA . ASN A 1 175 ? -18.241 -0.229 -2.710 1.00 85.88 175 ASN A CA 1
ATOM 1450 C C . ASN A 1 175 ? -17.654 0.940 -3.534 1.00 85.88 175 ASN A C 1
ATOM 1452 O O . ASN A 1 175 ? -16.593 1.457 -3.199 1.00 85.88 175 ASN A O 1
ATOM 1456 N N . GLY A 1 176 ? -18.290 1.304 -4.651 1.00 78.00 176 GLY A N 1
ATOM 1457 C CA . GLY A 1 176 ? -17.866 2.395 -5.537 1.00 78.00 176 GLY A CA 1
ATOM 1458 C C . GLY A 1 176 ? -18.329 3.773 -5.052 1.00 78.00 176 GLY A C 1
ATOM 1459 O O . GLY A 1 176 ? -18.695 3.937 -3.895 1.00 78.00 176 GLY A O 1
ATOM 1460 N N . GLN A 1 177 ? -18.379 4.760 -5.951 1.00 75.94 177 GLN A N 1
ATOM 1461 C CA . GLN A 1 177 ? -18.628 6.176 -5.608 1.00 75.94 177 GLN A CA 1
ATOM 1462 C C . GLN A 1 177 ? -19.889 6.444 -4.766 1.00 75.94 177 GLN A C 1
ATOM 1464 O O . GLN A 1 177 ? -19.899 7.357 -3.944 1.00 75.94 177 GLN A O 1
ATOM 1469 N N . ASP A 1 178 ? -20.960 5.669 -4.953 1.00 77.88 178 ASP A N 1
ATOM 1470 C CA . ASP A 1 178 ? -22.209 5.856 -4.202 1.00 77.88 178 ASP A CA 1
ATOM 1471 C C . ASP A 1 178 ? -22.131 5.327 -2.755 1.00 77.88 178 ASP A C 1
ATOM 1473 O O . ASP A 1 178 ? -22.951 5.696 -1.912 1.00 77.88 178 ASP A O 1
ATOM 1477 N N . ASN A 1 179 ? -21.162 4.456 -2.461 1.00 83.56 179 ASN A N 1
ATOM 1478 C CA . ASN A 1 179 ? -20.929 3.873 -1.143 1.00 83.56 179 ASN A CA 1
ATOM 1479 C C . ASN A 1 179 ? -19.425 3.592 -0.945 1.00 83.56 179 ASN A C 1
ATOM 1481 O O . ASN A 1 179 ? -19.017 2.426 -0.949 1.00 83.56 179 ASN A O 1
ATOM 1485 N N . PRO A 1 180 ? -18.596 4.645 -0.829 1.00 84.75 180 PRO A N 1
ATOM 1486 C CA . PRO A 1 180 ? -17.150 4.500 -0.787 1.00 84.75 180 PRO A CA 1
ATOM 1487 C C . PRO A 1 180 ? -16.717 3.785 0.489 1.00 84.75 180 PRO A C 1
ATOM 1489 O O . PRO A 1 180 ? -17.297 3.974 1.565 1.00 84.75 180 PRO A O 1
ATOM 1492 N N . ILE A 1 181 ? -15.665 2.980 0.370 1.00 88.56 181 ILE A N 1
ATOM 1493 C CA . ILE A 1 181 ? -15.118 2.234 1.500 1.00 88.56 181 ILE A CA 1
ATOM 1494 C C . ILE A 1 181 ? -14.595 3.220 2.529 1.00 88.56 181 ILE A C 1
ATOM 1496 O O . ILE A 1 181 ? -13.759 4.076 2.251 1.00 88.56 181 ILE A O 1
ATOM 1500 N N . THR A 1 182 ? -15.045 3.069 3.766 1.00 87.62 182 THR A N 1
ATOM 1501 C CA . THR A 1 182 ? -14.502 3.868 4.851 1.00 87.62 182 THR A CA 1
ATOM 1502 C C . THR A 1 182 ? -13.258 3.211 5.439 1.00 87.62 182 THR A C 1
ATOM 1504 O O . THR A 1 182 ? -13.195 1.999 5.651 1.00 87.62 182 THR A O 1
ATOM 1507 N N . PHE A 1 183 ? -12.296 4.042 5.836 1.00 88.50 183 PHE A N 1
ATOM 1508 C CA . PHE A 1 183 ? -11.118 3.630 6.606 1.00 88.50 183 PHE A CA 1
ATOM 1509 C C . PHE A 1 183 ? -11.455 2.716 7.802 1.00 88.50 183 PHE A C 1
ATOM 1511 O O . PHE A 1 183 ? -10.763 1.732 8.056 1.00 88.50 183 PHE A O 1
ATOM 1518 N N . SER A 1 184 ? -12.562 3.010 8.496 1.00 86.31 184 SER A N 1
ATOM 1519 C CA . SER A 1 184 ? -13.085 2.202 9.604 1.00 86.31 184 SER A CA 1
ATOM 1520 C C . SER A 1 184 ? -13.486 0.793 9.180 1.00 86.31 184 SER A C 1
ATOM 1522 O O . SER A 1 184 ? -13.058 -0.163 9.812 1.00 86.31 184 SER A O 1
ATOM 1524 N N . GLU A 1 185 ? -14.238 0.643 8.089 1.00 90.19 185 GLU A N 1
ATOM 1525 C CA . GLU A 1 185 ? -14.683 -0.674 7.614 1.00 90.19 185 GLU A CA 1
ATOM 1526 C C . GLU A 1 185 ? -13.514 -1.552 7.169 1.00 90.19 185 GLU A C 1
ATOM 1528 O O . GLU A 1 185 ? -13.550 -2.776 7.325 1.00 90.19 185 GLU A O 1
ATOM 1533 N N . LEU A 1 186 ? -12.474 -0.944 6.597 1.00 92.88 186 LEU A N 1
ATOM 1534 C CA . LEU A 1 186 ? -11.263 -1.654 6.212 1.00 92.88 186 LEU A CA 1
ATOM 1535 C C . LEU A 1 186 ? -10.469 -2.115 7.440 1.00 92.88 186 LEU A C 1
ATOM 1537 O O . LEU A 1 186 ? -10.122 -3.296 7.535 1.00 92.88 186 LEU A O 1
ATOM 1541 N N . ARG A 1 187 ? -10.264 -1.230 8.423 1.00 92.12 187 ARG A N 1
ATOM 1542 C CA . ARG A 1 187 ? -9.642 -1.596 9.702 1.00 92.12 187 ARG A CA 1
ATOM 1543 C C . ARG A 1 187 ? -10.413 -2.720 10.394 1.00 92.12 187 ARG A C 1
ATOM 1545 O O . ARG A 1 187 ? -9.805 -3.698 10.822 1.00 92.12 187 ARG A O 1
ATOM 1552 N N . ASP A 1 188 ? -11.737 -2.620 10.452 1.00 91.81 188 ASP A N 1
ATOM 1553 C CA . ASP A 1 188 ? -12.597 -3.636 11.063 1.00 91.81 188 ASP A CA 1
ATOM 1554 C C . ASP A 1 188 ? -12.493 -4.974 10.320 1.00 91.81 188 ASP A C 1
ATOM 1556 O O . ASP A 1 188 ? -12.409 -6.023 10.952 1.00 91.81 188 ASP A O 1
ATOM 1560 N N . SER A 1 189 ? -12.380 -4.954 8.987 1.00 95.12 189 SER A N 1
ATOM 1561 C CA . SER A 1 189 ? -12.167 -6.170 8.186 1.00 95.12 189 SER A CA 1
ATOM 1562 C C . SER A 1 189 ? -10.850 -6.871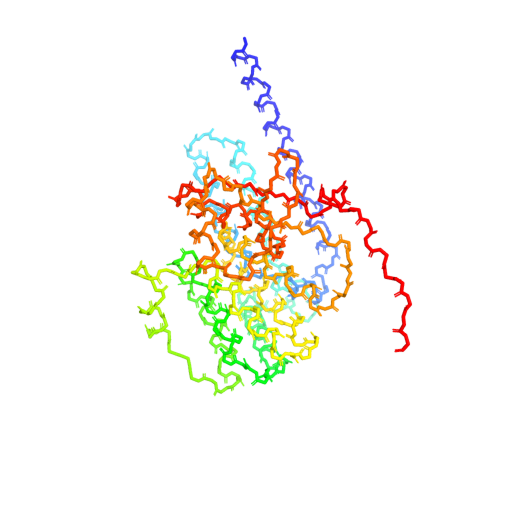 8.534 1.00 95.12 189 SER A C 1
ATOM 1564 O O . SER A 1 189 ? -10.817 -8.101 8.630 1.00 95.12 189 SER A O 1
ATOM 1566 N N . MET A 1 190 ? -9.775 -6.104 8.749 1.00 94.88 190 MET A N 1
ATOM 1567 C CA . MET A 1 190 ? -8.488 -6.642 9.198 1.00 94.88 190 MET A CA 1
ATOM 1568 C C . MET A 1 190 ? -8.586 -7.199 10.618 1.00 94.88 190 MET A C 1
ATOM 1570 O O . MET A 1 190 ? -8.190 -8.335 10.866 1.00 94.88 190 MET A O 1
ATOM 1574 N N . VAL A 1 191 ? -9.165 -6.436 11.542 1.00 92.56 191 VAL A N 1
ATOM 1575 C CA . VAL A 1 191 ? -9.360 -6.855 12.934 1.00 92.56 191 VAL A CA 1
ATOM 1576 C C . VAL A 1 191 ? -10.187 -8.143 13.009 1.00 92.56 191 VAL A C 1
ATOM 1578 O O . VAL A 1 191 ? -9.797 -9.091 13.687 1.00 92.56 191 VAL A O 1
ATOM 1581 N N . GLU A 1 192 ? -11.283 -8.239 12.255 1.00 93.38 192 GLU A N 1
ATOM 1582 C CA . GLU A 1 192 ? -12.079 -9.462 12.148 1.00 93.38 192 GLU A CA 1
ATOM 1583 C C . GLU A 1 192 ? -11.284 -10.650 11.600 1.00 93.38 192 GLU A C 1
ATOM 1585 O O . GLU A 1 192 ? -11.529 -11.784 12.009 1.00 93.38 192 GLU A O 1
ATOM 1590 N N . TYR A 1 193 ? -10.378 -10.423 10.646 1.00 93.56 193 TYR A N 1
ATOM 1591 C CA . TYR A 1 193 ? -9.497 -11.470 10.138 1.00 93.56 193 TYR A CA 1
ATOM 1592 C C . TYR A 1 193 ? -8.520 -11.941 11.222 1.00 93.56 193 TYR A C 1
ATOM 1594 O O . TYR A 1 193 ? -8.433 -13.144 11.468 1.00 93.56 193 TYR A O 1
ATOM 1602 N N . LEU A 1 194 ? -7.862 -11.023 11.931 1.00 92.12 194 LEU A N 1
ATOM 1603 C CA . LEU A 1 194 ? -6.928 -11.348 13.015 1.00 92.12 194 LEU A CA 1
ATOM 1604 C C . LEU A 1 194 ? -7.621 -12.051 14.194 1.00 92.12 194 LEU A C 1
ATOM 1606 O O . LEU A 1 194 ? -7.064 -12.980 14.775 1.00 92.12 194 LEU A O 1
ATOM 1610 N N . TYR A 1 195 ? -8.881 -11.714 14.490 1.00 92.19 195 TYR A N 1
ATOM 1611 C CA . TYR A 1 195 ? -9.685 -12.424 15.494 1.00 92.19 195 TYR A CA 1
ATOM 1612 C C . TYR A 1 195 ? -10.001 -13.880 15.131 1.00 92.19 195 TYR A C 1
ATOM 1614 O O . TYR A 1 195 ? -10.409 -14.648 16.002 1.00 92.19 195 TYR A O 1
ATOM 1622 N N . THR A 1 196 ? -9.787 -14.297 13.878 1.00 90.06 196 THR A N 1
ATOM 1623 C CA . THR A 1 196 ? -9.863 -15.721 13.505 1.00 90.06 196 THR A CA 1
ATOM 1624 C C . THR A 1 196 ? -8.620 -16.521 13.897 1.00 90.06 196 THR A C 1
ATOM 1626 O O . THR A 1 196 ? -8.579 -17.727 13.660 1.00 90.06 196 THR A O 1
ATOM 1629 N N . LEU A 1 197 ? -7.642 -15.864 14.532 1.00 89.81 197 LEU A N 1
ATOM 1630 C CA . LEU A 1 197 ? -6.372 -16.425 14.988 1.00 89.81 197 LEU A CA 1
ATOM 1631 C C . LEU A 1 197 ? -5.582 -17.130 13.863 1.00 89.81 197 LEU A C 1
ATOM 1633 O O . LEU A 1 197 ? -5.218 -18.303 14.005 1.00 89.81 197 LEU A O 1
ATOM 1637 N N . PRO A 1 198 ? -5.329 -16.458 12.719 1.00 88.75 198 PRO A N 1
ATOM 1638 C CA . PRO A 1 198 ? -4.502 -17.020 11.655 1.00 88.75 198 PRO A CA 1
ATOM 1639 C C . PRO A 1 198 ? -3.054 -17.267 12.133 1.00 88.75 198 PRO A C 1
ATOM 1641 O O . PRO A 1 198 ? -2.544 -16.527 12.978 1.00 88.75 198 PRO A O 1
ATOM 1644 N N . PRO A 1 199 ? -2.342 -18.277 11.599 1.00 89.12 199 PRO A N 1
ATOM 1645 C CA . PRO A 1 199 ? -0.918 -18.466 11.877 1.00 89.12 199 PRO A CA 1
ATOM 1646 C C . PRO A 1 199 ? -0.093 -17.208 11.566 1.00 89.12 199 PRO A C 1
ATOM 1648 O O . PRO A 1 199 ? -0.335 -16.565 10.546 1.00 89.12 199 PRO A O 1
ATOM 1651 N N . ILE A 1 200 ? 0.913 -16.908 12.397 1.00 86.94 200 ILE A N 1
ATOM 1652 C CA . ILE A 1 200 ? 1.781 -15.718 12.269 1.00 86.94 200 ILE A CA 1
ATOM 1653 C C . ILE A 1 200 ? 2.363 -15.595 10.855 1.00 86.94 200 ILE A C 1
ATOM 1655 O O . ILE A 1 200 ? 2.231 -14.545 10.235 1.00 86.94 200 ILE A O 1
ATOM 1659 N N . ASP A 1 201 ? 2.880 -16.689 10.287 1.00 83.38 201 ASP A N 1
ATOM 1660 C CA . ASP A 1 201 ? 3.421 -16.698 8.920 1.00 83.38 201 ASP A CA 1
ATOM 1661 C C . ASP A 1 201 ? 2.406 -16.209 7.868 1.00 83.38 201 ASP A C 1
ATOM 1663 O O . ASP A 1 201 ? 2.788 -15.554 6.901 1.00 83.38 201 ASP A O 1
ATOM 1667 N N . GLN A 1 202 ? 1.107 -16.493 8.046 1.00 85.50 202 GLN A N 1
ATOM 1668 C CA . GLN A 1 202 ? 0.061 -16.038 7.120 1.00 85.50 202 GLN A CA 1
ATOM 1669 C C . GLN A 1 202 ? -0.239 -14.548 7.270 1.00 85.50 202 GLN A C 1
ATOM 1671 O O . GLN A 1 202 ? -0.584 -13.890 6.290 1.00 85.50 202 GLN A O 1
ATOM 1676 N N . VAL A 1 203 ? -0.138 -14.020 8.489 1.00 88.94 203 VAL A N 1
ATOM 1677 C CA . VAL A 1 203 ? -0.322 -12.591 8.753 1.00 88.94 203 VAL A CA 1
ATOM 1678 C C . VAL A 1 203 ? 0.861 -11.801 8.201 1.00 88.94 203 VAL A C 1
ATOM 1680 O O . VAL A 1 203 ? 0.647 -10.813 7.504 1.00 88.94 203 VAL A O 1
ATOM 1683 N N . SER A 1 204 ? 2.079 -12.307 8.388 1.00 84.62 204 SER A N 1
ATOM 1684 C CA . SER A 1 204 ? 3.298 -11.733 7.812 1.00 84.62 204 SER A CA 1
ATOM 1685 C C . SER A 1 204 ? 3.235 -11.672 6.287 1.00 84.62 204 SER A C 1
ATOM 1687 O O . SER A 1 204 ? 3.412 -10.619 5.675 1.00 84.62 204 SER A O 1
ATOM 1689 N N . GLN A 1 205 ? 2.848 -12.788 5.660 1.00 83.81 205 GLN A N 1
ATOM 1690 C CA . GLN A 1 205 ? 2.661 -12.864 4.211 1.00 83.81 205 GLN A CA 1
ATOM 1691 C C . GLN A 1 205 ? 1.549 -11.932 3.712 1.00 83.81 205 GLN A C 1
ATOM 1693 O O . GLN A 1 205 ? 1.686 -11.349 2.639 1.00 83.81 205 GLN A O 1
ATOM 1698 N N . LEU A 1 206 ? 0.464 -11.744 4.474 1.00 89.62 206 LEU A N 1
ATOM 1699 C CA . LEU A 1 206 ? -0.549 -10.739 4.144 1.00 89.62 206 LEU A CA 1
ATOM 1700 C C . LEU A 1 206 ? 0.044 -9.322 4.171 1.00 89.62 206 LEU A C 1
ATOM 1702 O O . LEU A 1 206 ? -0.271 -8.521 3.293 1.00 89.62 206 LEU A O 1
ATOM 1706 N N . GLY A 1 207 ? 0.922 -9.033 5.133 1.00 88.62 207 GLY A N 1
ATOM 1707 C CA . GLY A 1 207 ? 1.670 -7.779 5.202 1.00 88.62 207 GLY A CA 1
ATOM 1708 C C . GLY A 1 207 ? 2.510 -7.520 3.953 1.00 88.62 207 GLY A C 1
ATOM 1709 O O . GLY A 1 207 ? 2.443 -6.435 3.370 1.00 88.62 207 GLY A O 1
ATOM 1710 N N . ASP A 1 208 ? 3.233 -8.535 3.486 1.00 82.12 208 ASP A N 1
ATOM 1711 C CA . ASP A 1 208 ? 4.009 -8.464 2.245 1.00 82.12 208 ASP A CA 1
ATOM 1712 C C . ASP A 1 208 ? 3.111 -8.224 1.021 1.00 82.12 208 ASP A C 1
ATOM 1714 O O . ASP A 1 208 ? 3.395 -7.352 0.197 1.00 82.12 208 ASP A O 1
ATOM 1718 N N . VAL A 1 209 ? 1.996 -8.957 0.913 1.00 87.81 209 VAL A N 1
ATOM 1719 C CA . VAL A 1 209 ? 1.044 -8.820 -0.203 1.00 87.81 209 VAL A CA 1
ATOM 1720 C C . VAL A 1 209 ? 0.407 -7.430 -0.223 1.00 87.81 209 VAL A C 1
ATOM 1722 O O . VAL A 1 209 ? 0.294 -6.844 -1.296 1.00 87.81 209 VAL A O 1
ATOM 1725 N N . LEU A 1 210 ? 0.046 -6.872 0.936 1.00 90.31 210 LEU A N 1
ATOM 1726 C CA . LEU A 1 210 ? -0.477 -5.507 1.056 1.00 90.31 210 LEU A CA 1
ATOM 1727 C C . LEU A 1 210 ? 0.547 -4.460 0.610 1.00 90.31 210 LEU A C 1
ATOM 1729 O O . LEU A 1 210 ? 0.216 -3.564 -0.160 1.00 90.31 210 LEU A O 1
ATOM 1733 N N . ASN A 1 211 ? 1.805 -4.603 1.037 1.00 83.81 211 ASN A N 1
ATOM 1734 C CA . ASN A 1 211 ? 2.887 -3.719 0.604 1.00 83.81 211 ASN A CA 1
ATOM 1735 C C . ASN A 1 211 ? 3.147 -3.795 -0.904 1.00 83.81 211 ASN A C 1
ATOM 1737 O O . ASN A 1 211 ? 3.537 -2.796 -1.506 1.00 83.81 211 ASN A O 1
ATOM 1741 N N . MET A 1 212 ? 2.992 -4.974 -1.509 1.00 80.06 212 MET A N 1
ATOM 1742 C CA . MET A 1 212 ? 3.139 -5.148 -2.954 1.00 80.06 212 MET A CA 1
ATOM 1743 C C . MET A 1 212 ? 1.951 -4.580 -3.726 1.00 80.06 212 MET A C 1
ATOM 1745 O O . MET A 1 212 ? 2.176 -3.962 -4.763 1.00 80.06 212 MET A O 1
ATOM 1749 N N . LEU A 1 213 ? 0.729 -4.777 -3.218 1.00 85.38 213 LEU A N 1
ATOM 1750 C CA . LEU A 1 213 ? -0.508 -4.299 -3.830 1.00 85.38 213 LEU A CA 1
ATOM 1751 C C . LEU A 1 213 ? -0.453 -2.788 -4.061 1.00 85.38 213 LEU A C 1
ATOM 1753 O O . LEU A 1 213 ? -0.457 -2.373 -5.211 1.00 85.38 213 LEU A O 1
ATOM 1757 N N . VAL A 1 214 ? -0.244 -1.998 -3.003 1.00 84.44 214 VAL A N 1
ATOM 1758 C CA . VAL A 1 214 ? -0.236 -0.519 -3.084 1.00 84.44 214 VAL A CA 1
ATOM 1759 C C . VAL A 1 214 ? 0.942 0.060 -3.882 1.00 84.44 214 VAL A C 1
ATOM 1761 O O . VAL A 1 214 ? 1.140 1.263 -3.940 1.00 84.44 214 VAL A O 1
ATOM 1764 N N . ARG A 1 215 ? 1.844 -0.782 -4.401 1.00 78.62 215 ARG A N 1
ATOM 1765 C CA . ARG A 1 215 ? 3.025 -0.356 -5.176 1.00 78.62 215 ARG A CA 1
ATOM 1766 C C . ARG A 1 215 ? 2.980 -0.836 -6.615 1.00 78.62 215 ARG A C 1
ATOM 1768 O O . ARG A 1 215 ? 3.942 -0.598 -7.353 1.00 78.62 215 ARG A O 1
ATOM 1775 N N . ILE A 1 216 ? 1.955 -1.596 -6.985 1.00 72.56 216 ILE A N 1
ATOM 1776 C CA . ILE A 1 216 ? 1.978 -2.366 -8.222 1.00 72.56 216 ILE A CA 1
ATOM 1777 C C . ILE A 1 216 ? 1.814 -1.485 -9.458 1.00 72.56 216 ILE A C 1
ATOM 1779 O O . ILE A 1 216 ? 2.477 -1.719 -10.472 1.00 72.56 216 ILE A O 1
ATOM 1783 N N . ASP A 1 217 ? 0.987 -0.456 -9.349 1.00 66.31 217 ASP A N 1
ATOM 1784 C CA . ASP A 1 217 ? 0.737 0.565 -10.363 1.00 66.31 217 ASP A CA 1
ATOM 1785 C C . ASP A 1 217 ? 1.840 1.654 -10.369 1.00 66.31 217 ASP A C 1
ATOM 1787 O O . ASP A 1 217 ? 2.033 2.379 -11.347 1.00 66.31 217 ASP A O 1
ATOM 1791 N N . GLY A 1 218 ? 2.645 1.711 -9.302 1.00 62.91 218 GLY A N 1
ATOM 1792 C CA . GLY A 1 218 ? 3.770 2.620 -9.125 1.00 62.91 218 GLY A CA 1
ATOM 1793 C C . GLY A 1 218 ? 3.402 4.001 -8.577 1.00 62.91 218 GLY A C 1
ATOM 1794 O O . GLY A 1 218 ? 4.289 4.863 -8.543 1.00 62.91 218 GLY A O 1
ATOM 1795 N N . VAL A 1 219 ? 2.157 4.219 -8.147 1.00 69.56 219 VAL A N 1
ATOM 1796 C CA . VAL A 1 219 ? 1.679 5.464 -7.534 1.00 69.56 219 VAL A CA 1
ATOM 1797 C C . VAL A 1 219 ? 0.970 5.107 -6.234 1.00 69.56 219 VAL A C 1
ATOM 1799 O O . VAL A 1 219 ? 0.009 4.371 -6.250 1.00 69.56 219 VAL A O 1
ATOM 1802 N N . ILE A 1 220 ? 1.446 5.636 -5.106 1.00 77.06 220 ILE A N 1
ATOM 1803 C CA . ILE A 1 220 ? 0.783 5.426 -3.812 1.00 77.06 220 ILE A CA 1
ATOM 1804 C C . ILE A 1 220 ? -0.021 6.685 -3.500 1.00 77.06 220 ILE A C 1
ATOM 1806 O O . ILE A 1 220 ? 0.567 7.772 -3.413 1.00 77.06 220 ILE A O 1
ATOM 1810 N N . SER A 1 221 ? -1.335 6.551 -3.355 1.00 86.31 221 SER A N 1
ATOM 1811 C CA . SER A 1 221 ? -2.214 7.628 -2.889 1.00 86.31 221 SER A CA 1
ATOM 1812 C C . SER A 1 221 ? -1.987 7.944 -1.401 1.00 86.31 221 SER A C 1
ATOM 1814 O O . SER A 1 221 ? -1.403 7.155 -0.648 1.00 86.31 221 SER A O 1
ATOM 1816 N N . GLU A 1 222 ? -2.435 9.121 -0.945 1.00 87.94 222 GLU A N 1
ATOM 1817 C CA . GLU A 1 222 ? -2.356 9.467 0.484 1.00 87.94 222 GLU A CA 1
ATOM 1818 C C . GLU A 1 222 ? -3.243 8.534 1.324 1.00 87.94 222 GLU A C 1
ATOM 1820 O O . GLU A 1 222 ? -2.903 8.190 2.459 1.00 87.94 222 GLU A O 1
ATOM 1825 N N . GLU A 1 223 ? -4.372 8.118 0.752 1.00 89.19 223 GLU A N 1
ATOM 1826 C CA . GLU A 1 223 ? -5.352 7.209 1.323 1.00 89.19 223 GLU A CA 1
ATOM 1827 C C . GLU A 1 223 ? -4.765 5.806 1.521 1.00 89.19 223 GLU A C 1
ATOM 1829 O O . GLU A 1 223 ? -4.846 5.264 2.628 1.00 89.19 223 GLU A O 1
ATOM 1834 N N . GLU A 1 224 ? -4.119 5.239 0.501 1.00 87.50 224 GLU A N 1
ATOM 1835 C CA . GLU A 1 224 ? -3.452 3.935 0.587 1.00 87.50 224 GLU A CA 1
ATOM 1836 C C . GLU A 1 224 ? -2.280 3.943 1.563 1.00 87.50 224 GLU A C 1
ATOM 1838 O O . GLU A 1 224 ? -2.145 3.008 2.353 1.00 87.50 224 GLU A O 1
ATOM 1843 N N . GLU A 1 225 ? -1.444 4.989 1.552 1.00 88.94 225 GLU A N 1
ATOM 1844 C CA . GLU A 1 225 ? -0.324 5.107 2.492 1.00 88.94 225 GLU A CA 1
ATOM 1845 C C . GLU A 1 225 ? -0.835 5.119 3.940 1.00 88.94 225 GLU A C 1
ATOM 1847 O O . GLU A 1 225 ? -0.325 4.391 4.797 1.00 88.94 225 GLU A O 1
ATOM 1852 N N . LEU A 1 226 ? -1.878 5.910 4.206 1.00 90.00 226 LEU A N 1
ATOM 1853 C CA . LEU A 1 226 ? -2.495 6.031 5.525 1.00 90.00 226 LEU A CA 1
ATOM 1854 C C . LEU A 1 226 ? -3.104 4.711 6.002 1.00 90.00 226 LEU A C 1
ATOM 1856 O O . LEU A 1 226 ? -2.957 4.337 7.168 1.00 90.00 226 LEU A O 1
ATOM 1860 N N . VAL A 1 227 ? -3.805 4.008 5.115 1.00 91.25 227 VAL A N 1
ATOM 1861 C CA . VAL A 1 227 ? -4.407 2.703 5.411 1.00 91.25 227 VAL A CA 1
ATOM 1862 C C . VAL A 1 227 ? -3.336 1.672 5.669 1.00 91.25 227 VAL A C 1
ATOM 1864 O O . VAL A 1 227 ? -3.422 0.937 6.651 1.00 91.25 227 VAL A O 1
ATOM 1867 N N . LEU A 1 228 ? -2.337 1.608 4.792 1.00 91.50 228 LEU A N 1
ATOM 1868 C CA . LEU A 1 228 ? -1.265 0.641 4.898 1.00 91.50 228 LEU A CA 1
ATOM 1869 C C . LEU A 1 228 ? -0.543 0.805 6.238 1.00 91.50 228 LEU A C 1
ATOM 1871 O O . LEU A 1 228 ? -0.306 -0.195 6.907 1.00 91.50 228 LEU A O 1
ATOM 1875 N N . GLU A 1 229 ? -0.264 2.038 6.670 1.00 91.25 229 GLU A N 1
ATOM 1876 C CA . GLU A 1 229 ? 0.335 2.320 7.980 1.00 91.25 229 GLU A CA 1
ATOM 1877 C C . GLU A 1 229 ? -0.500 1.737 9.138 1.00 91.25 229 GLU A C 1
ATOM 1879 O O . GLU A 1 229 ? 0.036 1.014 9.981 1.00 91.25 229 GLU A O 1
ATOM 1884 N N . GLU A 1 230 ? -1.817 1.982 9.159 1.00 92.69 230 GLU A N 1
ATOM 1885 C CA . GLU A 1 230 ? -2.712 1.446 10.198 1.00 92.69 230 GLU A CA 1
ATOM 1886 C C . GLU A 1 230 ? -2.782 -0.091 10.160 1.00 92.69 230 GLU A C 1
ATOM 1888 O O . GLU A 1 230 ? -2.698 -0.747 11.201 1.00 92.69 230 GLU A O 1
ATOM 1893 N N . LEU A 1 231 ? -2.910 -0.685 8.969 1.00 94.69 231 LEU A N 1
ATOM 1894 C CA . LEU A 1 231 ? -2.999 -2.137 8.805 1.00 94.69 231 LEU A CA 1
ATOM 1895 C C . LEU A 1 231 ? -1.687 -2.841 9.172 1.00 94.69 231 LEU A C 1
ATOM 1897 O O . LEU A 1 231 ? -1.723 -3.900 9.797 1.00 94.69 231 LEU A O 1
ATOM 1901 N N . MET A 1 232 ? -0.533 -2.263 8.823 1.00 91.62 232 MET A N 1
ATOM 1902 C CA . MET A 1 232 ? 0.773 -2.815 9.197 1.00 91.62 232 MET A CA 1
ATOM 1903 C C . MET A 1 232 ? 0.997 -2.743 10.705 1.00 91.62 232 MET A C 1
ATOM 1905 O O . MET A 1 232 ? 1.569 -3.669 11.274 1.00 91.62 232 MET A O 1
ATOM 1909 N N . GLY A 1 233 ? 0.500 -1.698 11.369 1.00 89.56 233 GLY A N 1
ATOM 1910 C CA . GLY A 1 233 ? 0.512 -1.626 12.826 1.00 89.56 233 GLY A CA 1
ATOM 1911 C C . GLY A 1 233 ? -0.301 -2.744 13.486 1.00 89.56 233 GLY A C 1
ATOM 1912 O O . GLY A 1 233 ? 0.184 -3.388 14.415 1.00 89.56 233 GLY A O 1
ATOM 1913 N N . LEU A 1 234 ? -1.492 -3.052 12.955 1.00 91.12 234 LEU A N 1
ATOM 1914 C CA . LEU A 1 234 ? -2.300 -4.186 13.425 1.00 91.12 234 LEU A CA 1
ATOM 1915 C C . LEU A 1 234 ? -1.597 -5.533 13.221 1.00 91.12 234 LEU A C 1
ATOM 1917 O O . LEU A 1 234 ? -1.643 -6.380 14.110 1.00 91.12 234 LEU A O 1
ATOM 1921 N N . ILE A 1 235 ? -0.947 -5.727 12.070 1.00 90.69 235 ILE A N 1
ATOM 1922 C CA . ILE A 1 235 ? -0.146 -6.927 11.795 1.00 90.69 235 ILE A CA 1
ATOM 1923 C C . ILE A 1 235 ? 1.000 -7.030 12.794 1.00 90.69 235 ILE A C 1
ATOM 1925 O O . ILE A 1 235 ? 1.126 -8.051 13.458 1.00 90.69 235 ILE A O 1
ATOM 1929 N N . LYS A 1 236 ? 1.773 -5.957 12.976 1.00 87.88 236 LYS A N 1
ATOM 1930 C CA . LYS A 1 236 ? 2.895 -5.936 13.915 1.00 87.88 236 LYS A CA 1
ATOM 1931 C C . LYS A 1 236 ? 2.445 -6.249 15.342 1.00 87.88 236 LYS A C 1
ATOM 1933 O O . LYS A 1 236 ? 3.086 -7.045 16.008 1.00 87.88 236 LYS A O 1
ATOM 1938 N N . GLN A 1 237 ? 1.331 -5.671 15.795 1.00 87.19 237 GLN A N 1
ATOM 1939 C CA . GLN A 1 237 ? 0.754 -5.969 17.111 1.00 87.19 237 GLN A CA 1
ATOM 1940 C C . GLN A 1 237 ? 0.305 -7.432 17.245 1.00 87.19 237 GLN A C 1
ATOM 1942 O O . GLN A 1 237 ? 0.275 -7.978 18.341 1.00 87.19 237 GLN A O 1
ATOM 1947 N N . TYR A 1 238 ? -0.110 -8.057 16.146 1.00 88.19 238 TYR A N 1
ATOM 1948 C CA . TYR A 1 238 ? -0.485 -9.465 16.146 1.00 88.19 238 TYR A CA 1
ATOM 1949 C C . TYR A 1 238 ? 0.739 -10.395 16.154 1.00 88.19 238 TYR A C 1
ATOM 1951 O O . TYR A 1 238 ? 0.694 -11.462 16.762 1.00 88.19 238 TYR A O 1
ATOM 1959 N N . GLU A 1 239 ? 1.812 -10.010 15.458 1.00 84.88 239 GLU A N 1
ATOM 1960 C CA . GLU A 1 239 ? 3.065 -10.770 15.373 1.00 84.88 239 GLU A CA 1
ATOM 1961 C C . GLU A 1 239 ? 3.909 -10.663 16.649 1.00 84.88 239 GLU A C 1
ATOM 1963 O O . GLU A 1 239 ? 4.471 -11.664 17.096 1.00 84.88 239 GLU A O 1
ATOM 1968 N N . ASP A 1 240 ? 3.975 -9.464 17.229 1.00 73.31 240 ASP A N 1
ATOM 1969 C CA . ASP A 1 240 ? 4.776 -9.126 18.400 1.00 73.31 240 ASP A CA 1
ATOM 1970 C C . ASP A 1 240 ? 3.891 -8.592 19.533 1.00 73.31 240 ASP A C 1
ATOM 1972 O O . ASP A 1 240 ? 3.135 -7.637 19.370 1.00 73.31 240 ASP A O 1
ATOM 1976 N N . ASP A 1 241 ? 4.105 -9.114 20.739 1.00 58.50 241 ASP A N 1
ATOM 1977 C CA . ASP A 1 241 ? 3.584 -8.555 21.997 1.00 58.50 241 ASP A CA 1
ATOM 1978 C C . ASP A 1 241 ? 4.444 -7.352 22.473 1.00 58.50 241 ASP A C 1
ATOM 1980 O O . ASP A 1 241 ? 4.582 -7.111 23.673 1.00 58.50 241 ASP A O 1
ATOM 1984 N N . ASP A 1 242 ? 5.106 -6.627 21.556 1.00 55.38 242 ASP A N 1
ATOM 1985 C CA . ASP A 1 242 ? 6.064 -5.562 21.890 1.00 55.38 242 ASP A CA 1
ATOM 1986 C C . ASP A 1 242 ? 5.344 -4.266 22.327 1.00 55.38 242 ASP A C 1
ATOM 1988 O O . ASP A 1 242 ? 4.751 -3.566 21.494 1.00 55.38 242 ASP A O 1
ATOM 1992 N N . PRO A 1 243 ? 5.437 -3.886 23.619 1.00 55.09 243 PRO A N 1
ATOM 1993 C CA . PRO A 1 243 ? 4.767 -2.710 24.166 1.00 55.09 243 PRO A CA 1
ATOM 1994 C C . PRO A 1 243 ? 5.400 -1.377 23.732 1.00 55.09 243 PRO A C 1
ATOM 1996 O O . PRO A 1 243 ? 4.901 -0.330 24.132 1.00 55.09 243 PRO A O 1
ATOM 1999 N N . SER A 1 244 ? 6.490 -1.381 22.950 1.00 59.09 244 SER A N 1
ATOM 2000 C CA . SER A 1 244 ? 7.192 -0.159 22.519 1.00 59.09 244 SER A CA 1
ATOM 2001 C C . SER A 1 244 ? 6.595 0.532 21.284 1.00 59.09 244 SER A C 1
ATOM 2003 O O . SER A 1 244 ? 7.091 1.573 20.845 1.00 59.09 244 SER A O 1
ATOM 2005 N N . THR A 1 245 ? 5.539 -0.030 20.690 1.00 68.50 245 THR A N 1
ATOM 2006 C CA . THR A 1 245 ? 4.862 0.601 19.551 1.00 68.50 245 THR A CA 1
ATOM 2007 C C . THR A 1 245 ? 4.023 1.779 20.048 1.00 68.50 245 THR A C 1
ATOM 2009 O O . THR A 1 245 ? 3.115 1.596 20.854 1.00 68.50 245 THR A O 1
ATOM 2012 N N . VAL A 1 246 ? 4.320 2.990 19.565 1.00 73.38 246 VAL A N 1
ATOM 2013 C CA . VAL A 1 246 ? 3.552 4.196 19.908 1.00 73.38 246 VAL A CA 1
ATOM 2014 C C . VAL A 1 246 ? 2.121 4.028 19.407 1.00 73.38 246 VAL A C 1
ATOM 2016 O O . VAL A 1 246 ? 1.880 3.950 18.204 1.00 73.38 246 VAL A O 1
ATOM 2019 N N . LEU A 1 247 ? 1.177 3.977 20.343 1.00 85.94 247 LEU A N 1
ATOM 2020 C CA . LEU A 1 247 ? -0.248 3.886 20.054 1.00 85.94 247 LEU A CA 1
ATOM 2021 C C . LEU A 1 247 ? -0.916 5.241 20.243 1.00 85.94 247 LEU A C 1
ATOM 2023 O O . LEU A 1 247 ? -0.600 6.005 21.158 1.00 85.94 247 LEU A O 1
ATOM 2027 N N . TYR A 1 248 ? -1.909 5.500 19.406 1.00 89.69 248 TYR A N 1
ATOM 2028 C CA . TYR A 1 248 ? -2.744 6.686 19.477 1.00 89.69 248 TYR A CA 1
ATOM 2029 C C . TYR A 1 248 ? -4.131 6.314 19.984 1.00 89.69 248 TYR A C 1
ATOM 2031 O O . TYR A 1 248 ? -4.696 5.277 19.638 1.00 89.69 248 TYR A O 1
ATOM 2039 N N . SER A 1 249 ? -4.721 7.194 20.780 1.00 89.00 249 SER A N 1
ATOM 2040 C CA . SER A 1 249 ? -6.130 7.114 21.148 1.00 89.00 249 SER A CA 1
ATOM 2041 C C . SER A 1 249 ? -6.810 8.455 20.909 1.00 89.00 249 SER A C 1
ATOM 2043 O O . SER A 1 249 ? -6.169 9.490 20.718 1.00 89.00 249 SER A O 1
ATOM 2045 N N . ILE A 1 250 ? -8.133 8.435 20.858 1.00 90.06 250 ILE A N 1
ATOM 2046 C CA . ILE A 1 250 ? -8.953 9.629 20.721 1.00 90.06 250 ILE A CA 1
ATOM 2047 C C . ILE A 1 250 ? -9.630 9.854 22.058 1.00 90.06 250 ILE A C 1
ATOM 2049 O O . ILE A 1 250 ? -10.451 9.044 22.482 1.00 90.06 250 ILE A O 1
ATOM 2053 N N . ALA A 1 251 ? -9.313 10.972 22.697 1.00 89.56 251 ALA A N 1
ATOM 2054 C CA . ALA A 1 251 ? -9.997 11.421 23.894 1.00 89.56 251 ALA A CA 1
ATOM 2055 C C . ALA A 1 251 ? -11.210 12.265 23.491 1.00 89.56 251 ALA A C 1
ATOM 2057 O O . ALA A 1 251 ? -11.062 13.345 22.915 1.00 89.56 251 ALA A O 1
ATOM 2058 N N . ILE A 1 252 ? -12.410 11.770 23.787 1.00 89.50 252 ILE A N 1
ATOM 2059 C CA . ILE A 1 252 ? -13.679 12.477 23.597 1.00 89.50 252 ILE A CA 1
ATOM 2060 C C . ILE A 1 252 ? -14.088 13.092 24.934 1.00 89.50 252 ILE A C 1
ATOM 2062 O O . ILE A 1 252 ? -14.401 12.374 25.881 1.00 89.50 252 ILE A O 1
ATOM 2066 N N . VAL A 1 253 ? -14.107 14.422 25.015 1.00 88.94 253 VAL A N 1
ATOM 2067 C CA . VAL A 1 253 ? -14.455 15.156 26.240 1.00 88.94 253 VAL A CA 1
ATOM 2068 C C . VAL A 1 253 ? -15.906 15.636 26.141 1.00 88.94 253 VAL A C 1
ATOM 2070 O O . VAL A 1 253 ? -16.185 16.572 25.377 1.00 88.94 253 VAL A O 1
ATOM 2073 N N . PRO A 1 254 ? -16.850 15.035 26.888 1.00 86.50 254 PRO A N 1
ATOM 2074 C CA . PRO A 1 254 ? -18.237 15.482 26.881 1.00 86.50 254 PRO A CA 1
ATOM 2075 C C . PRO A 1 254 ? -18.340 16.908 27.439 1.00 86.50 254 PRO A C 1
ATOM 2077 O O . PRO A 1 254 ? -17.761 17.231 28.473 1.00 86.50 254 PRO A O 1
ATOM 2080 N N . GLN A 1 255 ? -19.096 17.765 26.755 1.00 85.88 255 GLN A N 1
ATOM 2081 C CA . GLN A 1 255 ? -19.336 19.159 27.148 1.00 85.88 255 GLN A CA 1
ATOM 2082 C C . GLN A 1 255 ? -20.640 19.330 27.946 1.00 85.88 255 GLN A C 1
ATOM 2084 O O . GLN A 1 255 ? -20.884 20.392 28.516 1.00 85.88 255 GLN A O 1
ATOM 2089 N N . SER A 1 256 ? -21.489 18.297 27.998 1.00 86.50 256 SER A N 1
ATOM 2090 C CA . SER A 1 256 ? -22.719 18.270 28.795 1.00 86.50 256 SER A CA 1
ATOM 2091 C C . SER A 1 256 ? -23.088 16.841 29.216 1.00 86.50 256 SER A C 1
ATOM 2093 O O . SER A 1 256 ? -22.578 15.868 28.653 1.00 86.50 256 SER A O 1
ATOM 2095 N N . LYS A 1 257 ? -24.001 16.705 30.189 1.00 85.69 257 LYS A N 1
ATOM 2096 C CA . LYS A 1 257 ? -24.506 15.393 30.635 1.00 85.69 257 LYS A CA 1
ATOM 2097 C C . LYS A 1 257 ? -25.271 14.665 29.531 1.00 85.69 257 LYS A C 1
ATOM 2099 O O . LYS A 1 257 ? -25.161 13.455 29.397 1.00 85.69 257 LYS A O 1
ATOM 2104 N N . GLU A 1 258 ? -26.008 15.401 28.708 1.00 86.19 258 GLU A N 1
ATOM 2105 C CA . GLU A 1 258 ? -26.757 14.845 27.580 1.00 86.19 258 GLU A CA 1
ATOM 2106 C C . GLU A 1 258 ? -25.812 14.257 26.526 1.00 86.19 258 GLU A C 1
ATOM 2108 O O . GLU A 1 258 ? -26.097 13.206 25.953 1.00 86.19 258 GLU A O 1
ATOM 2113 N N . GLN A 1 259 ? -24.667 14.907 26.289 1.00 85.25 259 GLN A N 1
ATOM 2114 C CA . GLN A 1 259 ? -23.639 14.396 25.384 1.00 85.25 259 GLN A CA 1
ATOM 2115 C C . GLN A 1 259 ? -22.953 13.151 25.952 1.00 85.25 259 GLN A C 1
ATOM 2117 O O . GLN A 1 259 ? -22.717 12.197 25.215 1.00 85.25 259 GLN A O 1
ATOM 2122 N N . GLU A 1 260 ? -22.678 13.137 27.256 1.00 87.44 260 GLU A N 1
ATOM 2123 C CA . GLU A 1 260 ? -22.165 11.956 27.954 1.00 87.44 260 GLU A CA 1
ATOM 2124 C C . GLU A 1 260 ? -23.119 10.757 27.808 1.00 87.44 260 GLU A C 1
ATOM 2126 O O . GLU A 1 260 ? -22.698 9.673 27.404 1.00 87.44 260 GLU A O 1
ATOM 2131 N N . GLU A 1 261 ? -24.420 10.955 28.038 1.00 86.50 261 GLU A N 1
ATOM 2132 C CA . GLU A 1 261 ? -25.423 9.905 27.838 1.00 86.50 261 GLU A CA 1
ATOM 2133 C C . GLU A 1 261 ? -25.524 9.449 26.377 1.00 86.50 261 GLU A C 1
ATOM 2135 O O . GLU A 1 261 ? -25.680 8.256 26.117 1.00 86.50 261 GLU A O 1
ATOM 2140 N N . ALA A 1 262 ? -25.438 10.367 25.411 1.00 84.94 262 ALA A N 1
ATOM 2141 C CA . ALA A 1 262 ? -25.492 10.028 23.991 1.00 84.94 262 ALA A CA 1
ATOM 2142 C C . ALA A 1 262 ? -24.299 9.160 23.554 1.00 84.94 262 ALA A C 1
ATOM 2144 O O . ALA A 1 262 ? -24.483 8.198 22.800 1.00 84.94 262 ALA A O 1
ATOM 2145 N N . ILE A 1 263 ? -23.098 9.460 24.062 1.00 83.62 263 ILE A N 1
ATOM 2146 C CA . ILE A 1 263 ? -21.889 8.660 23.821 1.00 83.62 263 ILE A CA 1
ATOM 2147 C C . ILE A 1 263 ? -22.082 7.249 24.384 1.00 83.62 263 ILE A C 1
ATOM 2149 O O . ILE A 1 263 ? -21.929 6.280 23.645 1.00 83.62 263 ILE A O 1
ATOM 2153 N N . LEU A 1 264 ? -22.511 7.122 25.643 1.00 84.38 264 LEU A N 1
ATOM 2154 C CA . LEU A 1 264 ? -22.713 5.822 26.295 1.00 84.38 264 LEU A CA 1
ATOM 2155 C C . LEU A 1 264 ? -23.839 4.990 25.664 1.00 84.38 264 LEU A C 1
ATOM 2157 O O . LEU A 1 264 ? -23.759 3.765 25.643 1.00 84.38 264 LEU A O 1
ATOM 2161 N N . ARG A 1 265 ? -24.885 5.625 25.121 1.00 84.81 265 ARG A N 1
ATOM 2162 C CA . ARG A 1 265 ? -25.942 4.913 24.379 1.00 84.81 265 ARG A CA 1
ATOM 2163 C C . ARG A 1 265 ? -25.442 4.359 23.049 1.00 84.81 265 ARG A C 1
ATOM 2165 O O . ARG A 1 265 ? -25.890 3.296 22.633 1.00 84.81 265 ARG A O 1
ATOM 2172 N N . THR A 1 266 ? -24.550 5.087 22.383 1.00 79.25 266 THR A N 1
ATOM 2173 C CA . THR A 1 266 ? -24.023 4.706 21.065 1.00 79.25 266 THR A CA 1
ATOM 2174 C C . THR A 1 266 ? -22.881 3.700 21.193 1.00 79.25 266 THR A C 1
ATOM 2176 O O . THR A 1 266 ? -22.765 2.784 20.387 1.00 79.25 266 THR A O 1
ATOM 2179 N N . MET A 1 267 ? -22.046 3.855 22.221 1.00 77.75 267 MET A N 1
ATOM 2180 C CA . MET A 1 267 ? -20.846 3.058 22.463 1.00 77.75 267 MET A CA 1
ATOM 2181 C C . MET A 1 267 ? -20.767 2.691 23.953 1.00 77.75 267 MET A C 1
ATOM 2183 O O . MET A 1 267 ? -19.982 3.275 24.704 1.00 77.75 267 MET A O 1
ATOM 2187 N N . PRO A 1 268 ? -21.583 1.724 24.405 1.00 74.75 268 PRO A N 1
ATOM 2188 C CA . PRO A 1 268 ? -21.706 1.378 25.824 1.00 74.75 268 PRO A CA 1
ATOM 2189 C C . PRO A 1 268 ? -20.437 0.763 26.424 1.00 74.75 268 PRO A C 1
ATOM 2191 O O . PRO A 1 268 ? -20.315 0.668 27.641 1.00 74.75 268 PRO A O 1
ATOM 2194 N N . THR A 1 269 ? -19.495 0.340 25.582 1.00 74.81 269 THR A N 1
ATOM 2195 C CA . THR A 1 269 ? -18.215 -0.250 25.983 1.00 74.81 269 THR A CA 1
ATOM 2196 C C . THR A 1 269 ? -17.129 0.788 26.269 1.00 74.81 269 THR A C 1
ATOM 2198 O O . THR A 1 269 ? -16.052 0.413 26.725 1.00 74.81 269 THR A O 1
ATOM 2201 N N . LEU A 1 270 ? -17.373 2.082 26.017 1.00 80.25 270 LEU A N 1
ATOM 2202 C CA . LEU A 1 270 ? -16.386 3.122 26.300 1.00 80.25 270 LEU A CA 1
ATOM 2203 C C . LEU A 1 270 ? -16.277 3.388 27.799 1.00 80.25 270 LEU A C 1
ATOM 2205 O O . LEU A 1 270 ? -17.247 3.744 28.470 1.00 80.25 270 LEU A O 1
ATOM 2209 N N . HIS A 1 271 ? -15.054 3.280 28.307 1.00 74.25 271 HIS A N 1
ATOM 2210 C CA . HIS A 1 271 ? -14.739 3.626 29.682 1.00 74.25 271 HIS A CA 1
ATOM 2211 C C . HIS A 1 271 ? -14.370 5.105 29.801 1.00 74.25 271 HIS A C 1
ATOM 2213 O O . HIS A 1 271 ? -13.689 5.679 28.948 1.00 74.25 271 HIS A O 1
ATOM 2219 N N . LYS A 1 272 ? -14.845 5.718 30.886 1.00 81.88 272 LYS A N 1
ATOM 2220 C CA . LYS A 1 272 ? -14.510 7.085 31.270 1.00 81.88 272 LYS A CA 1
ATOM 2221 C C . LYS A 1 272 ? -13.165 7.072 31.997 1.00 81.88 272 LYS A C 1
ATOM 2223 O O . LYS A 1 272 ? -13.032 6.391 33.011 1.00 81.88 272 LYS A O 1
ATOM 2228 N N . SER A 1 273 ? -12.206 7.837 31.495 1.00 81.94 273 SER A N 1
ATOM 2229 C CA . SER A 1 273 ? -10.864 7.991 32.060 1.00 81.94 273 SER A CA 1
ATOM 2230 C C . SER A 1 273 ? -10.663 9.422 32.557 1.00 81.94 273 SER A C 1
ATOM 2232 O O . SER A 1 273 ? -11.172 10.372 31.953 1.00 81.94 273 SER A O 1
ATOM 2234 N N . GLU A 1 274 ? -9.935 9.589 33.662 1.00 77.69 274 GLU A N 1
ATOM 2235 C CA . GLU A 1 274 ? -9.487 10.913 34.099 1.00 77.69 274 GLU A CA 1
ATOM 2236 C C . GLU A 1 274 ? -8.379 11.420 33.173 1.00 77.69 274 GLU A C 1
ATOM 2238 O O . GLU A 1 274 ? -7.466 10.685 32.806 1.00 77.69 274 GLU A O 1
ATOM 2243 N N . VAL A 1 275 ? -8.481 12.687 32.779 1.00 75.31 275 VAL A N 1
ATOM 2244 C CA . VAL A 1 275 ? -7.492 13.379 31.946 1.00 75.31 275 VAL A CA 1
ATOM 2245 C C . VAL A 1 275 ? -7.273 14.790 32.484 1.00 75.31 275 VAL A C 1
ATOM 2247 O O . VAL A 1 275 ? -8.094 15.321 33.238 1.00 75.31 275 VAL A O 1
ATOM 2250 N N . ALA A 1 276 ? -6.188 15.445 32.069 1.00 68.19 276 ALA A N 1
ATOM 2251 C CA . ALA A 1 276 ? -5.970 16.850 32.395 1.00 68.19 276 ALA A CA 1
ATOM 2252 C C . ALA A 1 276 ? -7.172 17.701 31.930 1.00 68.19 276 ALA A C 1
ATOM 2254 O O . ALA A 1 276 ? -7.462 17.796 30.740 1.00 68.19 276 ALA A O 1
ATOM 2255 N N . GLY A 1 277 ? -7.888 18.310 32.882 1.00 68.88 277 GLY A N 1
ATOM 2256 C CA . GLY A 1 277 ? -9.083 19.119 32.607 1.00 68.88 277 GLY A CA 1
ATOM 2257 C C . GLY A 1 277 ? -10.429 18.412 32.808 1.00 68.88 277 GLY A C 1
ATOM 2258 O O . GLY A 1 277 ? -11.460 19.023 32.532 1.00 68.88 277 GLY A O 1
ATOM 2259 N N . GLY A 1 278 ? -10.455 17.177 33.322 1.00 80.00 278 GLY A N 1
ATOM 2260 C CA . GLY A 1 278 ? -11.685 16.503 33.738 1.00 80.00 278 GLY A CA 1
ATOM 2261 C C . GLY A 1 278 ? -11.704 15.030 33.353 1.00 80.00 278 GLY A C 1
ATOM 2262 O O . GLY A 1 278 ? -10.863 14.254 33.792 1.00 80.00 278 GLY A O 1
ATOM 2263 N N . HIS A 1 279 ? -12.692 14.637 32.554 1.00 84.44 279 HIS A N 1
ATOM 2264 C CA . HIS A 1 279 ? -12.868 13.249 32.140 1.00 84.44 279 HIS A CA 1
ATOM 2265 C C . HIS A 1 279 ? -13.053 13.158 30.630 1.00 84.44 279 HIS A C 1
ATOM 2267 O O . HIS A 1 279 ? -13.709 14.015 30.035 1.00 84.44 279 HIS A O 1
ATOM 2273 N N . ALA A 1 280 ? -12.538 12.088 30.037 1.00 87.56 280 ALA A N 1
ATOM 2274 C CA . ALA A 1 280 ? -12.707 11.781 28.626 1.00 87.56 280 ALA A CA 1
ATOM 2275 C C . ALA A 1 280 ? -13.082 10.311 28.425 1.00 87.56 280 ALA A C 1
ATOM 2277 O O . ALA A 1 280 ? -12.765 9.455 29.247 1.00 87.56 280 ALA A O 1
ATOM 2278 N N . PHE A 1 281 ? -13.740 10.019 27.309 1.00 88.69 281 PHE A N 1
ATOM 2279 C CA . PHE A 1 281 ? -13.900 8.664 26.794 1.00 88.69 281 PHE A CA 1
ATOM 2280 C C . PHE A 1 281 ? -12.785 8.387 25.792 1.00 88.69 281 PHE A C 1
ATOM 2282 O O . PHE A 1 281 ? -12.597 9.171 24.861 1.00 88.69 281 PHE A O 1
ATOM 2289 N N . LEU A 1 282 ? -12.047 7.297 25.987 1.00 87.44 282 LEU A N 1
ATOM 2290 C CA . LEU A 1 282 ? -10.938 6.922 25.112 1.00 87.44 282 LEU A CA 1
ATOM 2291 C C . LEU A 1 282 ? -11.409 5.940 24.038 1.00 87.44 282 LEU A C 1
ATOM 2293 O O . LEU A 1 282 ? -11.942 4.881 24.356 1.00 87.44 282 LEU A O 1
ATOM 2297 N N . VAL A 1 283 ? -11.179 6.282 22.771 1.00 86.75 283 VAL A N 1
ATOM 2298 C CA . VAL A 1 283 ? -11.412 5.406 21.614 1.00 86.75 283 VAL A CA 1
ATOM 2299 C C . VAL A 1 283 ? -10.064 4.999 21.024 1.00 86.75 283 VAL A C 1
ATOM 2301 O O . VAL A 1 283 ? -9.219 5.860 20.786 1.00 86.75 283 VAL A O 1
ATOM 2304 N N . GLY A 1 284 ? -9.856 3.709 20.769 1.00 81.94 284 GLY A N 1
ATOM 2305 C CA . GLY A 1 284 ? -8.593 3.165 20.264 1.00 81.94 284 GLY A CA 1
ATOM 2306 C C . GLY A 1 284 ? -8.307 1.773 20.838 1.00 81.94 284 GLY A C 1
ATOM 2307 O O . GLY A 1 284 ? -9.215 1.170 21.418 1.00 81.94 284 GLY A O 1
ATOM 2308 N N . PRO A 1 285 ? -7.071 1.260 20.699 1.00 86.50 285 PRO A N 1
ATOM 2309 C CA . PRO A 1 285 ? -5.880 1.932 20.156 1.00 86.50 285 PRO A CA 1
ATOM 2310 C C . PRO A 1 285 ? -5.826 1.992 18.616 1.00 86.50 285 PRO A C 1
ATOM 2312 O O . PRO A 1 285 ? -6.415 1.156 17.928 1.00 86.50 285 PRO A O 1
ATOM 2315 N N . PHE A 1 286 ? -5.093 2.975 18.087 1.00 90.38 286 PHE A N 1
ATOM 2316 C CA . PHE A 1 286 ? -4.757 3.153 16.668 1.00 90.38 286 PHE A CA 1
ATOM 2317 C C . PHE A 1 286 ? -3.239 3.170 16.477 1.00 90.38 286 PHE A C 1
ATOM 2319 O O . PHE A 1 286 ? -2.513 3.614 17.368 1.00 90.38 286 PHE A O 1
ATOM 2326 N N . HIS A 1 287 ? -2.773 2.742 15.307 1.00 89.62 287 HIS A N 1
ATOM 2327 C CA . HIS A 1 287 ? -1.348 2.649 14.970 1.00 89.62 287 HIS A CA 1
ATOM 2328 C C . HIS A 1 287 ? -0.858 3.806 14.098 1.00 89.62 287 HIS A C 1
ATOM 2330 O O . HIS A 1 287 ? 0.310 4.172 14.173 1.00 89.62 287 HIS A O 1
ATOM 2336 N N . SER A 1 288 ? -1.745 4.441 13.328 1.00 89.69 288 SER A N 1
ATOM 2337 C CA . SER A 1 288 ? -1.438 5.656 12.569 1.00 89.69 288 SER A CA 1
ATOM 2338 C C . SER A 1 288 ? -2.040 6.895 13.232 1.00 89.69 288 SER A C 1
ATOM 2340 O O . SER A 1 288 ? -3.251 7.001 13.462 1.00 89.69 288 SER A O 1
ATOM 2342 N N . ARG A 1 289 ? -1.201 7.911 13.475 1.00 90.31 289 ARG A N 1
ATOM 2343 C CA . ARG A 1 289 ? -1.656 9.221 13.972 1.00 90.31 289 ARG A CA 1
ATOM 2344 C C . ARG A 1 289 ? -2.609 9.893 12.990 1.00 90.31 289 ARG A C 1
ATOM 2346 O O . ARG A 1 289 ? -3.589 10.514 13.407 1.00 90.31 289 ARG A O 1
ATOM 2353 N N . LYS A 1 290 ? -2.315 9.793 11.687 1.00 88.56 290 LYS A N 1
ATOM 2354 C CA . LYS A 1 290 ? -3.157 10.368 10.630 1.00 88.56 290 LYS A CA 1
ATOM 2355 C C . LYS A 1 290 ? -4.522 9.679 10.618 1.00 88.56 290 LYS A C 1
ATOM 2357 O O . LYS A 1 290 ? -5.542 10.367 10.623 1.00 88.56 290 LYS A O 1
ATOM 2362 N N . TYR A 1 291 ? -4.546 8.349 10.713 1.00 89.00 291 TYR A N 1
ATOM 2363 C CA . TYR A 1 291 ? -5.784 7.580 10.837 1.00 89.00 291 TYR A CA 1
ATOM 2364 C C . TYR A 1 291 ? -6.592 7.991 12.079 1.00 89.00 291 TYR A C 1
ATOM 2366 O O . TYR A 1 291 ? -7.771 8.346 11.972 1.00 89.00 291 TYR A O 1
ATOM 2374 N N . ALA A 1 292 ? -5.951 8.046 13.253 1.00 90.19 292 ALA A N 1
ATOM 2375 C CA . ALA A 1 292 ? -6.587 8.502 14.489 1.00 90.19 292 ALA A CA 1
ATOM 2376 C C . ALA A 1 292 ? -7.170 9.919 14.340 1.00 90.19 292 ALA A C 1
ATOM 2378 O O . ALA A 1 292 ? -8.252 10.208 14.855 1.00 90.19 292 ALA A O 1
ATOM 2379 N N . GLN A 1 293 ? -6.507 10.803 13.586 1.00 91.06 293 GLN A N 1
ATOM 2380 C CA . GLN A 1 293 ? -6.994 12.154 13.313 1.00 91.06 293 GLN A CA 1
ATOM 2381 C C . GLN A 1 293 ? -8.239 12.173 12.413 1.00 91.06 293 GLN A C 1
ATOM 2383 O O . GLN A 1 293 ? -9.147 12.972 12.668 1.00 91.06 293 GLN A O 1
ATOM 2388 N N . ILE A 1 294 ? -8.327 11.294 11.410 1.00 87.62 294 ILE A N 1
ATOM 2389 C CA . ILE A 1 29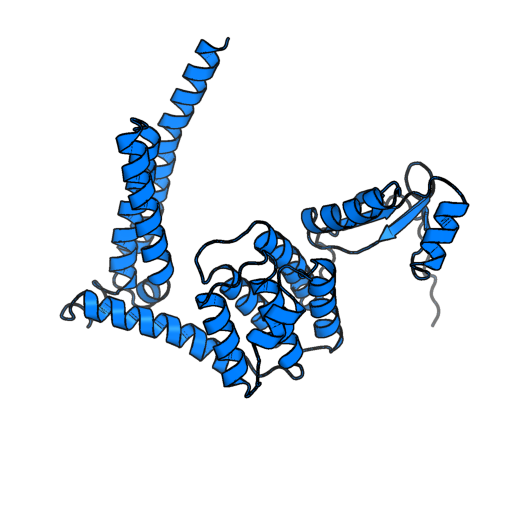4 ? -9.526 11.140 10.569 1.00 87.62 294 ILE A CA 1
ATOM 2390 C C . ILE A 1 294 ? -10.712 10.678 11.416 1.00 87.62 294 ILE A C 1
ATOM 2392 O O . ILE A 1 294 ? -11.779 11.298 11.388 1.00 87.62 294 ILE A O 1
ATOM 2396 N N . VAL A 1 295 ? -10.521 9.637 12.228 1.00 87.06 295 VAL A N 1
ATOM 2397 C CA . VAL A 1 295 ? -11.570 9.134 13.126 1.00 87.06 295 VAL A CA 1
ATOM 2398 C C . VAL A 1 295 ? -11.959 10.204 14.155 1.00 87.06 295 VAL A C 1
ATOM 2400 O O . VAL A 1 295 ? -13.142 10.428 14.406 1.00 87.06 295 VAL A O 1
ATOM 2403 N N . CYS A 1 296 ? -10.988 10.948 14.689 1.00 89.12 296 CYS A N 1
ATOM 2404 C CA . CYS A 1 296 ? -11.220 12.067 15.603 1.00 89.12 296 CYS A CA 1
ATOM 2405 C C . CYS A 1 296 ? -12.108 13.149 14.973 1.00 89.12 296 CYS A C 1
ATOM 2407 O O . CYS A 1 296 ? -13.040 13.639 15.619 1.00 89.12 296 CYS A O 1
ATOM 2409 N N . ASN A 1 297 ? -11.876 13.480 13.700 1.00 87.88 297 ASN A N 1
ATOM 2410 C CA . ASN A 1 297 ? -12.666 14.467 12.968 1.00 87.88 297 ASN A CA 1
ATOM 2411 C C . ASN A 1 297 ? -14.124 14.027 12.765 1.00 87.88 297 ASN A C 1
ATOM 2413 O O . ASN A 1 297 ? -15.008 14.882 12.838 1.00 87.88 297 ASN A O 1
ATOM 2417 N N . LYS A 1 298 ? -14.403 12.722 12.614 1.00 84.69 298 LYS A N 1
ATOM 2418 C CA . LYS A 1 298 ? -15.787 12.211 12.573 1.00 84.69 298 LYS A CA 1
ATOM 2419 C C . LYS A 1 298 ? -16.553 12.592 13.846 1.00 84.69 298 LYS A C 1
ATOM 2421 O O . LYS A 1 298 ? -17.657 13.125 13.769 1.00 84.69 298 LYS A O 1
ATOM 2426 N N . TYR A 1 299 ? -15.946 12.440 15.024 1.00 84.56 299 TYR A N 1
ATOM 2427 C CA . TYR A 1 299 ? -16.574 12.865 16.283 1.00 84.56 299 TYR A CA 1
ATOM 2428 C C . TYR A 1 299 ? -16.778 14.386 16.369 1.00 84.56 299 TYR A C 1
ATOM 2430 O O . TYR A 1 299 ? -17.815 14.840 16.864 1.00 84.56 299 TYR A O 1
ATOM 2438 N N . ARG A 1 300 ? -15.850 15.186 15.822 1.00 84.88 300 ARG A N 1
ATOM 2439 C CA . ARG A 1 300 ? -16.007 16.652 15.753 1.00 84.88 300 ARG A CA 1
ATOM 2440 C C . ARG A 1 300 ? -17.187 17.070 14.882 1.00 84.88 300 ARG A C 1
ATOM 2442 O O . ARG A 1 300 ? -17.909 17.995 15.252 1.00 84.88 300 ARG A O 1
ATOM 2449 N N . MET A 1 301 ? -17.435 16.370 13.774 1.00 82.44 301 MET A N 1
ATOM 2450 C CA . MET A 1 301 ? -18.621 16.602 12.936 1.00 82.44 301 MET A CA 1
ATOM 2451 C C . MET A 1 301 ? -19.926 16.363 13.708 1.00 82.44 301 MET A C 1
ATOM 2453 O O . MET A 1 301 ? -20.906 17.079 13.506 1.00 82.44 301 MET A O 1
ATOM 2457 N N . HIS A 1 302 ? -19.919 15.437 14.669 1.00 78.94 302 HIS A N 1
ATOM 2458 C CA . HIS A 1 302 ? -21.028 15.200 15.598 1.00 78.94 302 HIS A CA 1
ATOM 2459 C C . HIS A 1 302 ? -21.024 16.133 16.825 1.00 78.94 302 HIS A C 1
ATOM 2461 O O . HIS A 1 302 ? -21.667 15.838 17.832 1.00 78.94 302 HIS A O 1
ATOM 2467 N N . LYS A 1 303 ? -20.326 17.277 16.752 1.00 83.31 303 LYS A N 1
ATOM 2468 C CA . LYS A 1 303 ? -20.222 18.297 17.814 1.00 83.31 303 LYS A CA 1
ATOM 2469 C C . LYS A 1 303 ? -19.627 17.780 19.129 1.00 83.31 303 LYS A C 1
ATOM 2471 O O . LYS A 1 303 ? -19.847 18.373 20.186 1.00 83.31 303 LYS A O 1
ATOM 2476 N N . CYS A 1 304 ? -18.868 16.689 19.083 1.00 82.62 304 CYS A N 1
ATOM 2477 C CA . CYS A 1 304 ? -18.083 16.230 20.221 1.00 82.62 304 CYS A CA 1
ATOM 2478 C C . CYS A 1 304 ? -16.721 16.919 20.216 1.00 82.62 304 CYS A C 1
ATOM 2480 O O . CYS A 1 304 ? -16.070 17.013 19.175 1.00 82.62 304 CYS A O 1
ATOM 2482 N N . PHE A 1 305 ? -16.278 17.402 21.377 1.00 88.00 305 PHE A N 1
ATOM 2483 C CA . PHE A 1 305 ? -14.889 17.816 21.519 1.00 88.00 305 PHE A CA 1
ATOM 2484 C C . PHE A 1 305 ? -14.027 16.556 21.590 1.00 88.00 305 PHE A C 1
ATOM 2486 O O . PHE A 1 305 ? -14.189 15.742 22.497 1.00 88.00 305 PHE A O 1
ATOM 2493 N N . SER A 1 306 ? -13.135 16.386 20.621 1.00 90.38 306 SER A N 1
ATOM 2494 C CA . SER A 1 306 ? -12.242 15.234 20.536 1.00 90.38 306 SER A CA 1
ATOM 2495 C C . SER A 1 306 ? -10.832 15.652 20.131 1.00 90.38 306 SER A C 1
ATOM 2497 O O . SER A 1 306 ? -10.637 16.576 19.327 1.00 90.38 306 SER A O 1
ATOM 2499 N N . VAL A 1 307 ? -9.836 14.967 20.689 1.00 90.62 307 VAL A N 1
ATOM 2500 C CA . VAL A 1 307 ? -8.408 15.171 20.409 1.00 90.62 307 VAL A CA 1
ATOM 2501 C C . VAL A 1 307 ? -7.697 13.828 20.282 1.00 90.62 307 VAL A C 1
ATOM 2503 O O . VAL A 1 307 ? -8.084 12.861 20.931 1.00 90.62 307 VAL A O 1
ATOM 2506 N N . VAL A 1 308 ? -6.686 13.765 19.416 1.00 90.50 308 VAL A N 1
ATOM 2507 C CA . VAL A 1 308 ? -5.784 12.607 19.333 1.00 90.50 308 VAL A CA 1
ATOM 2508 C C . VAL A 1 308 ? -4.703 12.778 20.391 1.00 90.50 308 VAL A C 1
ATOM 2510 O O . VAL A 1 308 ? -4.139 13.866 20.503 1.00 90.50 308 VAL A O 1
ATOM 2513 N N . VAL A 1 309 ? -4.432 11.719 21.140 1.00 89.19 309 VAL A N 1
ATOM 2514 C CA . VAL A 1 309 ? -3.445 11.672 22.223 1.00 89.19 309 VAL A CA 1
ATOM 2515 C C . VAL A 1 309 ? -2.589 10.418 22.079 1.00 89.19 309 VAL A C 1
ATOM 2517 O O . VAL A 1 309 ? -3.076 9.375 21.631 1.00 89.19 309 VAL A O 1
ATOM 2520 N N . GLU A 1 310 ? -1.312 10.522 22.427 1.00 87.69 310 GLU A N 1
ATOM 2521 C CA . GLU A 1 310 ? -0.401 9.376 22.476 1.00 87.69 310 GLU A CA 1
ATOM 2522 C C . GLU A 1 310 ? -0.655 8.597 23.771 1.00 87.69 310 GLU A C 1
ATOM 2524 O O . GLU A 1 310 ? -0.840 9.186 24.835 1.00 87.69 310 GLU A O 1
ATOM 2529 N N . MET A 1 311 ? -0.723 7.266 23.706 1.00 76.38 311 MET A N 1
ATOM 2530 C CA . MET A 1 311 ? -1.077 6.460 24.882 1.00 76.38 311 MET A CA 1
ATOM 2531 C C . MET A 1 311 ? 0.004 6.480 25.976 1.00 76.38 311 MET A C 1
ATOM 2533 O O . MET A 1 311 ? -0.326 6.248 27.138 1.00 76.38 311 MET A O 1
ATOM 2537 N N . GLU A 1 312 ? 1.253 6.837 25.654 1.00 65.38 312 GLU A N 1
ATOM 2538 C CA . GLU A 1 312 ? 2.298 7.098 26.658 1.00 65.38 312 GLU A CA 1
ATOM 2539 C C . GLU A 1 312 ? 2.001 8.351 27.505 1.00 65.38 312 GLU A C 1
ATOM 2541 O O . GLU A 1 312 ? 2.282 8.353 28.702 1.00 65.38 312 GLU A O 1
ATOM 2546 N N . GLU A 1 313 ? 1.342 9.376 26.947 1.00 50.78 313 GLU A N 1
ATOM 2547 C CA . GLU A 1 313 ? 0.993 10.618 27.665 1.00 50.78 313 GLU A CA 1
ATOM 2548 C C . GLU A 1 313 ? -0.125 10.423 28.714 1.00 50.78 313 GLU A C 1
ATOM 2550 O O . GLU A 1 313 ? -0.381 11.314 29.523 1.00 50.78 313 GLU A O 1
ATOM 2555 N N . ILE A 1 314 ? -0.797 9.263 28.734 1.00 49.50 314 ILE A N 1
ATOM 2556 C CA . ILE A 1 314 ? -1.927 8.968 29.639 1.00 49.50 314 ILE A CA 1
ATOM 2557 C C . ILE A 1 314 ? -1.489 8.151 30.870 1.00 49.50 314 ILE A C 1
ATOM 2559 O O . ILE A 1 314 ? -2.212 8.090 31.868 1.00 49.50 314 ILE A O 1
ATOM 2563 N N . LEU A 1 315 ? -0.285 7.566 30.861 1.00 41.41 315 LEU A N 1
ATOM 2564 C CA . LEU A 1 315 ? 0.208 6.742 31.974 1.00 41.41 315 LEU A CA 1
ATOM 2565 C C . LEU A 1 315 ? 0.541 7.537 33.250 1.00 41.41 315 LEU A C 1
ATOM 2567 O O . LEU A 1 315 ? 0.677 6.931 34.311 1.00 41.41 315 LEU A O 1
ATOM 2571 N N . ASP A 1 316 ? 0.561 8.871 33.195 1.00 35.62 316 ASP A N 1
ATOM 2572 C CA . ASP A 1 316 ? 0.792 9.729 34.366 1.00 35.62 316 ASP A CA 1
ATOM 2573 C C . ASP A 1 316 ? -0.486 10.098 35.158 1.00 35.62 316 ASP A C 1
ATOM 2575 O O . ASP A 1 316 ? -0.410 10.867 36.118 1.00 35.62 316 ASP A O 1
ATOM 2579 N N . ILE A 1 317 ? -1.670 9.554 34.819 1.00 38.84 317 ILE A N 1
ATOM 2580 C CA . ILE A 1 317 ? -2.945 9.898 35.503 1.00 38.84 317 ILE A CA 1
ATOM 2581 C C . ILE A 1 317 ? -3.759 8.661 35.940 1.00 38.84 317 ILE A C 1
ATOM 2583 O O . ILE A 1 317 ? -4.968 8.726 36.140 1.00 38.84 317 ILE A O 1
ATOM 2587 N N . VAL A 1 318 ? -3.116 7.513 36.172 1.00 31.33 318 VAL A N 1
ATOM 2588 C CA . VAL A 1 318 ? -3.768 6.386 36.867 1.00 31.33 318 VAL A CA 1
ATOM 2589 C C . VAL A 1 318 ? -2.991 6.067 38.144 1.00 31.33 318 VAL A C 1
ATOM 2591 O O . VAL A 1 318 ? -1.856 5.596 38.055 1.00 31.33 318 VAL A O 1
ATOM 2594 N N . PRO A 1 319 ? -3.549 6.272 39.356 1.00 29.78 319 PRO A N 1
ATOM 2595 C CA . PRO A 1 319 ? -2.928 5.723 40.547 1.00 29.78 319 PRO A CA 1
ATOM 2596 C C . PRO A 1 319 ? -2.972 4.202 40.430 1.00 29.78 319 PRO A C 1
ATOM 2598 O O . PRO A 1 319 ? -4.036 3.609 40.252 1.00 29.78 319 PRO A O 1
ATOM 2601 N N . ALA A 1 320 ? -1.794 3.588 40.518 1.00 29.45 320 ALA A N 1
ATOM 2602 C CA . ALA A 1 320 ? -1.597 2.151 40.549 1.00 29.45 320 ALA A CA 1
ATOM 2603 C C . ALA A 1 320 ? -2.598 1.480 41.504 1.00 29.45 320 ALA A C 1
ATOM 2605 O O . ALA A 1 320 ? -2.414 1.473 42.724 1.00 29.45 320 ALA A O 1
ATOM 2606 N N . VAL A 1 321 ? -3.645 0.866 40.952 1.00 29.22 321 VAL A N 1
ATOM 2607 C CA . VAL A 1 321 ? -4.431 -0.115 41.693 1.00 29.22 321 VAL A CA 1
ATOM 2608 C C . VAL A 1 321 ? -3.616 -1.398 41.682 1.00 29.22 321 VAL A C 1
ATOM 2610 O O . VAL A 1 321 ? -3.652 -2.200 40.756 1.00 29.22 321 VAL A O 1
ATOM 2613 N N . SER A 1 322 ? -2.804 -1.505 42.731 1.00 27.70 322 SER A N 1
ATOM 2614 C CA . SER A 1 322 ? -2.225 -2.716 43.296 1.00 27.70 322 SER A CA 1
ATOM 2615 C C . SER A 1 322 ? -2.962 -3.993 42.873 1.00 27.70 322 SER A C 1
ATOM 2617 O O . SER A 1 322 ? -3.980 -4.346 43.469 1.00 27.70 322 SER A O 1
ATOM 2619 N N . ASN A 1 323 ? -2.376 -4.762 41.953 1.00 26.55 323 ASN A N 1
ATOM 2620 C CA . ASN A 1 323 ? -2.615 -6.202 41.900 1.00 26.55 323 ASN A CA 1
ATOM 2621 C C . ASN A 1 323 ? -1.911 -6.850 43.097 1.00 26.55 323 ASN A C 1
ATOM 2623 O O . ASN A 1 323 ? -0.797 -7.372 43.023 1.00 26.55 323 ASN A O 1
ATOM 2627 N N . SER A 1 324 ? -2.589 -6.791 44.241 1.00 28.00 324 SER A N 1
ATOM 2628 C CA . SER A 1 324 ? -2.372 -7.744 45.312 1.00 28.00 324 SER A CA 1
ATOM 2629 C C . SER A 1 324 ? -2.738 -9.126 44.784 1.00 28.00 324 SER A C 1
ATOM 2631 O O . SER A 1 324 ? -3.866 -9.343 44.348 1.00 28.00 324 SER A O 1
ATOM 2633 N N . LYS A 1 325 ? -1.758 -10.030 44.847 1.00 29.83 325 LYS A N 1
ATOM 2634 C CA . LYS A 1 325 ? -1.889 -11.480 45.046 1.00 29.83 325 LYS A CA 1
ATOM 2635 C C . LYS A 1 325 ? -3.318 -11.961 45.310 1.00 29.83 325 LYS A C 1
ATOM 2637 O O . LYS A 1 325 ? -3.937 -11.444 46.233 1.00 29.83 325 LYS A O 1
ATOM 2642 N N . LEU A 1 326 ? -3.709 -13.042 44.635 1.00 29.56 326 LEU A N 1
ATOM 2643 C CA . LEU A 1 326 ? -4.433 -14.223 45.147 1.00 29.56 326 LEU A CA 1
ATOM 2644 C C . LEU A 1 326 ? -4.596 -15.172 43.939 1.00 29.56 326 LEU A C 1
ATOM 2646 O O . LEU A 1 326 ? -5.219 -14.793 42.958 1.00 29.56 326 LEU A O 1
ATOM 2650 N N . LEU A 1 327 ? -3.742 -16.200 43.863 1.00 34.09 327 LEU A N 1
ATOM 2651 C CA . LEU A 1 327 ? -4.009 -17.619 44.177 1.00 34.09 327 LEU A CA 1
ATOM 2652 C C . LEU A 1 327 ? -4.514 -18.410 42.966 1.00 34.09 327 LEU A C 1
ATOM 2654 O O . LEU A 1 327 ? -5.641 -18.134 42.512 1.00 34.09 327 LEU A O 1
#

Sequence (327 aa):
MFETFKTIISFIAYASLGFTFMEVYLTLNKLWKRRHERKVAESISITGKFIGFFTSTVFVLNFSFSQHWQGAINAFFWVFAAIVQIFIGAGVWVAGQRKIGFWTLVRKSLRLERKEAADLAKSFFRPSQAHKVIGILSKVALIDEVLDESEKEFIQQFAESWNIHFDWEEFTRQNGQDNPITFSELRDSMVEYLYTLPPIDQVSQLGDVLNMLVRIDGVISEEEELVLEELMGLIKQYEDDDPSTVLYSIAIVPQSKEQEEAILRTMPTLHKSEVAGGHAFLVGPFHSRKYAQIVCNKYRMHKCFSVVVEMEEILDIVPAVSNSKLL

pLDDT: mean 82.59, std 13.69, range [26.55, 95.69]

Foldseek 3Di:
DVVVVVVVVVVVLVVVLVVLLVVLCVVLVVLVVCLQPPVSLLPQDLVLLVVLLVVLVVQLVVCVVVVVVSSNSSSVSSNVSSVSSNCSNLSCNYPPCVPPDSVVSSVVSVVVVVVVLLVLLLVLPCWPPNVLLLVLLVLLCCQVLDHDPQLVVSSVSNCVSNVHDDDPVVVCVCDHPVHPDDLVNSLVSLVVVVVVVIDLVNLVSSLVSLVCSCPRNPDHDPRSVQSNQQSVQVSCVSNDVDPPQWWKKKWWDDPDPVSVVVCCVVPVPFDWDADVPGITTIGDGTRGPVSNVVVQVVVVVVVIDMDMDTPVVRVVRDDDPDPDDDD

Secondary structure (DSSP, 8-state):
-HHHHHHHHHHHHHHHHHHHHHHHHHHHHHHHHTTT-HHHHHTS-HHHHHHHHHHHHHHHHHHHHTT-HHHHHHHHHHHHHHHHHHHHHTTTTSTTTTTS-HHHHHHHHHHHHHHHHHHHHHHS---TTHHHHHHHHHHHTTTTS---HHHHHHHHHHHHHTT----HHHHHHHHSTTSPPPHHHHHHHHHHHHTT---HHHHHHHHHHHHHHTTSSS---HHHHHHHHHHHHHHHHHH---TTS--EEEEEE-SSHHHHHHHHHH-TTPPEEEETTEEEEEEEEES-HHHHHHHHHHHHHTT-EEEEEEGGGGGGG----------